Protein AF-A0A8K0M9J0-F1 (afdb_monomer_lite)

Secondary structure (DSSP, 8-state):
---------------HHHH-HHHHHHHHHHHHHHHHHHHH-HHHHHHHHHHHHHHHHHHHHHHHHHHHTT---HHHHHHHHHHHHHHHHHHHHTTT-HHHHTSTT-----HHHHHHHHHHHHHHHHHHHHIIIIIS--TTS-S--EEEETTEEEEHHHHHHHHHHHHHHHHHHHHHHHHHHHHHHHHHHHHHHHHHHHHHHH-TTGGGTS----TTGGGTTT--

Radius of gyration: 24.48 Å; chains: 1; bounding box: 90×38×58 Å

Sequence (224 aa):
MTTESEKRMCDIEANPDLYGIGIRIGIYCQWLATALANMHLPEEANAIQTTTLCFQTAIMGALILLSAQGALAQPEVLVVLTLAFGGFVAARFFEASPAVSDSAESPKTSAFGTWVMIQILGAVSVYGLWFWATGLGDAQSQHCSYVTLILTKVEIQKLRPFGIVVNTISCALLAVADSFLLYWVIKKLWHASAGNVLVALLDPQQRLRRGDLPLWRLWLDDYD

pLDDT: mean 73.59, std 15.46, range [37.75, 94.06]

Foldseek 3Di:
DDDPDDPPQPPDPFDCVQPNPVVVVVLVVLLVVLLCCLQPPQVCNQVSLVVLLVVLVVLLVVLVVCVVVVNGDLLSNVSNLVSSVSSLCSNPVSNPDVNQVPDPCSPPCDPVNVVSSLVSLLSSLVVLLCCLVPVPPPPVPDPHQWHDPPPDTDRVVVCSVVSNVVSVVSNVVSVVVVVVSVVVVVVVVVVVVVVVVVVCVVCVPVVVVDDDDDPVVVVVVVPD

Structure (mmCIF, N/CA/C/O backbone):
data_AF-A0A8K0M9J0-F1
#
_entry.id   AF-A0A8K0M9J0-F1
#
loop_
_atom_site.group_PDB
_atom_site.id
_atom_site.type_symbol
_atom_site.label_atom_id
_atom_site.label_alt_id
_atom_site.label_comp_id
_atom_site.label_asym_id
_atom_site.label_entity_id
_atom_site.label_seq_id
_atom_site.pdbx_PDB_ins_code
_atom_site.Cartn_x
_atom_site.Cartn_y
_atom_site.Cartn_z
_atom_site.occupancy
_atom_site.B_iso_or_equiv
_atom_site.auth_seq_id
_atom_site.auth_comp_id
_atom_site.auth_asym_id
_atom_site.auth_atom_id
_atom_site.pdbx_PDB_model_num
ATOM 1 N N . MET A 1 1 ? -45.386 10.849 28.191 1.00 44.81 1 MET A N 1
ATOM 2 C CA . MET A 1 1 ? -44.110 11.459 28.610 1.00 44.81 1 MET A CA 1
ATOM 3 C C . MET A 1 1 ? -43.277 10.363 29.253 1.00 44.81 1 MET A C 1
ATOM 5 O O . MET A 1 1 ? -43.364 10.176 30.452 1.00 44.81 1 MET A O 1
ATOM 9 N N . THR A 1 2 ? -42.562 9.583 28.442 1.00 37.75 2 THR A N 1
ATOM 10 C CA . THR A 1 2 ? -41.552 8.610 28.889 1.00 37.75 2 THR A CA 1
ATOM 11 C C . THR A 1 2 ? -40.578 8.389 27.735 1.00 37.75 2 THR A C 1
ATOM 13 O O . THR A 1 2 ? -40.869 7.667 26.787 1.00 37.75 2 THR A O 1
ATOM 16 N N . THR A 1 3 ? -39.464 9.114 27.848 1.00 38.94 3 THR A N 1
ATOM 17 C CA . THR A 1 3 ? -38.104 8.768 27.416 1.00 38.94 3 THR A CA 1
ATOM 18 C C . THR A 1 3 ? -37.864 8.486 25.932 1.00 38.94 3 THR A C 1
ATOM 20 O O . THR A 1 3 ? -37.812 7.337 25.498 1.00 38.94 3 THR A O 1
ATOM 23 N N . GLU A 1 4 ? -37.538 9.560 25.206 1.00 41.00 4 GLU A N 1
ATOM 24 C CA . GLU A 1 4 ? -36.462 9.573 24.207 1.00 41.00 4 GLU A CA 1
ATOM 25 C C . GLU A 1 4 ? -35.162 9.061 24.858 1.00 41.00 4 GLU A C 1
ATOM 27 O O . GLU A 1 4 ? -34.295 9.836 25.261 1.00 41.00 4 GLU A O 1
ATOM 32 N N . SER A 1 5 ? -35.041 7.747 25.063 1.00 41.81 5 SER A N 1
ATOM 33 C CA . SER A 1 5 ? -33.805 7.164 25.570 1.00 41.81 5 SER A CA 1
ATOM 34 C C . SER A 1 5 ? -32.740 7.289 24.484 1.00 41.81 5 SER A C 1
ATOM 36 O O . SER A 1 5 ? -32.708 6.502 23.541 1.00 41.81 5 SER A O 1
ATOM 38 N N . GLU A 1 6 ? -31.911 8.322 24.616 1.00 43.38 6 GLU A N 1
ATOM 39 C CA . GLU A 1 6 ? -30.501 8.317 24.241 1.00 43.38 6 GLU A CA 1
ATOM 40 C C . GLU A 1 6 ? -30.202 7.589 22.921 1.00 43.38 6 GLU A C 1
ATOM 42 O O . GLU A 1 6 ? -29.645 6.490 22.879 1.00 43.38 6 GLU A O 1
ATOM 47 N N . LYS A 1 7 ? -30.458 8.269 21.802 1.00 39.53 7 LYS A N 1
ATOM 48 C CA . LYS A 1 7 ? -29.619 8.075 20.620 1.00 39.53 7 LYS A CA 1
ATOM 49 C C . LYS A 1 7 ? -28.223 8.571 21.008 1.00 39.53 7 LYS A C 1
ATOM 51 O O . LYS A 1 7 ? -27.882 9.710 20.707 1.00 39.53 7 LYS A O 1
ATOM 56 N N . ARG A 1 8 ? -27.455 7.768 21.761 1.00 43.62 8 ARG A N 1
ATOM 57 C CA . ARG A 1 8 ? -26.060 8.071 22.095 1.00 43.62 8 ARG A CA 1
ATOM 58 C C . ARG A 1 8 ? -25.333 8.177 20.766 1.00 43.62 8 ARG A C 1
ATOM 60 O O . ARG A 1 8 ? -25.055 7.174 20.113 1.00 43.62 8 ARG A O 1
ATOM 67 N N . MET A 1 9 ? -25.133 9.411 20.314 1.00 46.12 9 MET A N 1
ATOM 68 C CA . MET A 1 9 ? -24.190 9.719 19.259 1.00 46.12 9 MET A CA 1
ATOM 69 C C . MET A 1 9 ? -22.856 9.211 19.770 1.00 46.12 9 MET A C 1
ATOM 71 O O . MET A 1 9 ? -22.284 9.764 20.702 1.00 46.12 9 MET A O 1
ATOM 75 N N . CYS A 1 10 ? -22.426 8.084 19.226 1.00 57.62 10 CYS A N 1
ATOM 76 C CA . CYS A 1 10 ? -21.088 7.607 19.459 1.00 57.62 10 CYS A CA 1
ATOM 77 C C . CYS A 1 10 ? -20.157 8.485 18.654 1.00 57.62 10 CYS A C 1
ATOM 79 O O . CYS A 1 10 ? -19.949 8.280 17.459 1.00 57.62 10 CYS A O 1
ATOM 81 N N . ASP A 1 11 ? -19.717 9.533 19.333 1.00 53.16 11 ASP A N 1
ATOM 82 C CA . ASP A 1 11 ? -18.694 10.437 18.867 1.00 53.16 11 ASP A CA 1
ATOM 83 C C . ASP A 1 11 ? -17.368 9.726 19.111 1.00 53.16 11 ASP A C 1
ATOM 85 O O . ASP A 1 11 ? -16.862 9.641 20.229 1.00 53.16 11 ASP A O 1
ATOM 89 N N . ILE A 1 12 ? -16.891 9.051 18.070 1.00 60.59 12 ILE A N 1
ATOM 90 C CA . ILE A 1 12 ? -15.542 8.506 18.065 1.00 60.59 12 ILE A CA 1
ATOM 91 C C . ILE A 1 12 ? -14.650 9.711 17.800 1.00 60.59 12 ILE A C 1
ATOM 93 O O . ILE A 1 12 ? -14.674 10.251 16.692 1.00 60.59 12 ILE A O 1
ATOM 97 N N . GLU A 1 13 ? -13.903 10.146 18.814 1.00 61.00 13 GLU A N 1
ATOM 98 C CA . GLU A 1 13 ? -12.862 11.160 18.659 1.00 61.00 13 GLU A CA 1
ATOM 99 C C . GLU A 1 13 ? -11.737 10.550 17.819 1.00 61.00 13 GLU A C 1
ATOM 101 O O . GLU A 1 13 ? -10.830 9.885 18.316 1.00 61.00 13 GLU A O 1
ATOM 106 N N . ALA A 1 14 ? -11.887 10.671 16.504 1.00 63.91 14 ALA A N 1
ATOM 107 C CA . ALA A 1 14 ? -10.918 10.189 15.546 1.00 63.91 14 ALA A CA 1
ATOM 108 C C . ALA A 1 14 ? -9.784 11.212 15.423 1.00 63.91 14 ALA A C 1
ATOM 110 O O . ALA A 1 14 ? -10.027 12.415 15.302 1.00 63.91 14 ALA A O 1
ATOM 111 N N . ASN A 1 15 ? -8.552 10.723 15.410 1.00 69.44 15 ASN A N 1
ATOM 112 C CA . ASN A 1 15 ? -7.358 11.461 15.077 1.00 69.44 15 ASN A CA 1
ATOM 113 C C . ASN A 1 15 ? -7.550 12.195 13.729 1.00 69.44 15 ASN A C 1
ATOM 115 O O . ASN A 1 15 ? -7.695 11.561 12.669 1.00 69.44 15 ASN A O 1
ATOM 119 N N . PRO A 1 16 ? -7.543 13.541 13.733 1.00 69.19 16 PRO A N 1
ATOM 120 C CA . PRO A 1 16 ? -7.733 14.330 12.522 1.00 69.19 16 PRO A CA 1
ATOM 121 C C . PRO A 1 16 ? -6.629 14.079 11.481 1.00 69.19 16 PRO A C 1
ATOM 123 O O . PRO A 1 16 ? -6.884 14.250 10.289 1.00 69.19 16 PRO A O 1
ATOM 126 N N . ASP A 1 17 ? -5.460 13.589 11.900 1.00 69.56 17 ASP A N 1
ATOM 127 C CA . ASP A 1 17 ? -4.309 13.296 11.040 1.00 69.56 17 ASP A CA 1
ATOM 128 C C . ASP A 1 17 ? -4.415 11.958 10.297 1.00 69.56 17 ASP A C 1
ATOM 130 O O . ASP A 1 17 ? -3.537 11.621 9.508 1.00 69.56 17 ASP A O 1
ATOM 134 N N . LEU A 1 18 ? -5.476 11.178 10.511 1.00 68.06 18 LEU A N 1
ATOM 135 C CA . LEU A 1 18 ? -5.748 9.959 9.734 1.00 68.06 18 LEU A CA 1
ATOM 136 C C . LEU A 1 18 ? -7.191 9.886 9.255 1.00 68.06 18 LEU A C 1
ATOM 138 O O . LEU A 1 18 ? -7.471 9.398 8.158 1.00 68.06 18 LEU A O 1
ATOM 142 N N . TYR A 1 19 ? -8.117 10.389 10.064 1.00 72.25 19 TYR A N 1
ATOM 143 C CA . TYR A 1 19 ? -9.538 10.378 9.755 1.00 72.25 19 TYR A CA 1
ATOM 144 C C . TYR A 1 19 ? -10.041 11.694 9.156 1.00 72.25 19 TYR A C 1
ATOM 146 O O . TYR A 1 19 ? -11.173 11.742 8.659 1.00 72.25 19 TYR A O 1
ATOM 154 N N . GLY A 1 20 ? -9.211 12.742 9.170 1.00 74.81 20 GLY A N 1
ATOM 155 C CA . GLY A 1 20 ? -9.557 14.075 8.698 1.00 74.81 20 GLY A CA 1
ATOM 156 C C . GLY A 1 20 ? -10.027 14.104 7.248 1.00 74.81 20 GLY A C 1
ATOM 157 O O . GLY A 1 20 ? -9.559 13.367 6.375 1.00 74.81 20 GLY A O 1
ATOM 158 N N . ILE A 1 21 ? -10.967 15.006 6.971 1.00 77.50 21 ILE A N 1
ATOM 159 C CA . ILE A 1 21 ? -11.565 15.147 5.640 1.00 77.50 21 ILE A CA 1
ATOM 160 C C . ILE A 1 21 ? -10.533 15.543 4.574 1.00 77.50 21 ILE A C 1
ATOM 162 O O . ILE A 1 21 ? -10.624 15.084 3.437 1.00 77.50 21 ILE A O 1
ATOM 166 N N . GLY A 1 22 ? -9.518 16.328 4.951 1.00 78.81 22 GLY A N 1
ATOM 167 C CA . GLY A 1 22 ? -8.453 16.769 4.048 1.00 78.81 22 GLY A CA 1
ATOM 168 C C . GLY A 1 22 ? -7.619 15.610 3.504 1.00 78.81 22 GLY A C 1
ATOM 169 O O . GLY A 1 22 ? -7.364 15.554 2.306 1.00 78.81 22 GLY A O 1
ATOM 170 N N . ILE A 1 23 ? -7.272 14.640 4.353 1.00 79.12 23 ILE A N 1
ATOM 171 C CA . ILE A 1 23 ? -6.479 13.465 3.959 1.00 79.12 23 ILE A CA 1
ATOM 172 C C . ILE A 1 23 ? -7.254 12.604 2.973 1.00 79.12 23 ILE A C 1
ATOM 174 O O . ILE A 1 23 ? -6.729 12.209 1.937 1.00 79.12 23 ILE A O 1
ATOM 178 N N . ARG A 1 24 ? -8.538 12.373 3.255 1.00 80.81 24 ARG A N 1
ATOM 179 C CA . ARG A 1 24 ? -9.430 11.647 2.349 1.00 80.81 24 ARG A CA 1
ATOM 180 C C . ARG A 1 24 ? -9.483 12.319 0.984 1.00 80.81 24 ARG A C 1
ATOM 182 O O . ARG A 1 24 ? -9.210 11.663 -0.013 1.00 80.81 24 ARG A O 1
ATOM 189 N N . ILE A 1 25 ? -9.804 13.616 0.947 1.00 84.12 25 ILE A N 1
ATOM 190 C CA . ILE A 1 25 ? -9.875 14.392 -0.298 1.00 84.12 25 ILE A CA 1
ATOM 191 C C . ILE A 1 25 ? -8.544 14.313 -1.049 1.00 84.12 25 ILE A C 1
ATOM 193 O O . ILE A 1 25 ? -8.551 14.006 -2.236 1.00 84.12 25 ILE A O 1
ATOM 197 N N . GLY A 1 26 ? -7.416 14.507 -0.359 1.00 82.94 26 GLY A N 1
ATOM 198 C CA . GLY A 1 26 ? -6.083 14.388 -0.948 1.00 82.94 26 GLY A CA 1
ATOM 199 C C . GLY A 1 26 ? -5.860 13.034 -1.621 1.00 82.94 26 GLY A C 1
ATOM 200 O O . GLY A 1 26 ? -5.384 12.981 -2.750 1.00 82.94 26 GLY A O 1
ATOM 201 N N . ILE A 1 27 ? -6.296 11.946 -0.987 1.00 81.56 27 ILE A N 1
ATOM 202 C CA . ILE A 1 27 ? -6.141 10.594 -1.531 1.00 81.56 27 ILE A CA 1
ATOM 203 C C . ILE A 1 27 ? -7.043 10.348 -2.739 1.00 81.56 27 ILE A C 1
ATOM 205 O O . ILE A 1 27 ? -6.581 9.797 -3.735 1.00 81.56 27 ILE A O 1
ATOM 209 N N . TYR A 1 28 ? -8.302 10.785 -2.708 1.00 84.75 28 TYR A N 1
ATOM 210 C CA . TYR A 1 28 ? -9.171 10.666 -3.885 1.00 84.75 28 TYR A CA 1
ATOM 211 C C . TYR A 1 28 ? -8.661 11.509 -5.054 1.00 84.75 28 TYR A C 1
ATOM 213 O O . TYR A 1 28 ? -8.697 11.050 -6.194 1.00 84.75 28 TYR A O 1
ATOM 221 N N . CYS A 1 29 ? -8.139 12.707 -4.780 1.00 86.56 29 CYS A N 1
ATOM 222 C CA . CYS A 1 29 ? -7.464 13.520 -5.786 1.00 86.56 29 CYS A CA 1
ATOM 223 C C . CYS A 1 29 ? -6.235 12.795 -6.347 1.00 86.56 29 CYS A C 1
ATOM 225 O O . CYS A 1 29 ? -6.048 12.798 -7.559 1.00 86.56 29 CYS A O 1
ATOM 227 N N . GLN A 1 30 ? -5.448 12.116 -5.505 1.00 86.44 30 GLN A N 1
ATOM 228 C CA . GLN A 1 30 ? -4.310 11.297 -5.936 1.00 86.44 30 GLN A CA 1
ATOM 229 C C . GLN A 1 30 ? -4.755 10.147 -6.855 1.00 86.44 30 GLN A C 1
ATOM 231 O O . GLN A 1 30 ? -4.135 9.903 -7.890 1.00 86.44 30 GLN A O 1
ATOM 236 N N . TRP A 1 31 ? -5.847 9.454 -6.515 1.00 85.56 31 TRP A N 1
ATOM 237 C CA . TRP A 1 31 ? -6.408 8.385 -7.348 1.00 85.56 31 TRP A CA 1
ATOM 238 C C . TRP A 1 31 ? -6.896 8.910 -8.692 1.00 85.56 31 TRP A C 1
ATOM 240 O O . TRP A 1 31 ? -6.612 8.308 -9.724 1.00 85.56 31 TRP A O 1
ATOM 250 N N . LEU A 1 32 ? -7.599 10.045 -8.681 1.00 86.06 32 LEU A N 1
ATOM 251 C CA . LEU A 1 32 ? -8.078 10.697 -9.892 1.00 86.06 32 LEU A CA 1
ATOM 252 C C . LEU A 1 32 ? -6.909 11.159 -10.768 1.00 86.06 32 LEU A C 1
ATOM 254 O O . LEU A 1 32 ? -6.920 10.903 -11.966 1.00 86.06 32 LEU A O 1
ATOM 258 N N . ALA A 1 33 ? -5.883 11.775 -10.178 1.00 85.81 33 ALA A N 1
ATOM 259 C CA . ALA A 1 33 ? -4.672 12.182 -10.885 1.00 85.81 33 ALA A CA 1
ATOM 260 C C . ALA A 1 33 ? -3.961 10.977 -11.516 1.00 85.81 33 ALA A C 1
ATOM 262 O O . ALA A 1 33 ? -3.580 11.033 -12.681 1.00 85.81 33 ALA A O 1
ATOM 263 N N . THR A 1 34 ? -3.857 9.865 -10.783 1.00 83.00 34 THR A N 1
ATOM 264 C CA . THR A 1 34 ? -3.259 8.618 -11.284 1.00 83.00 34 THR A CA 1
ATOM 265 C C . THR A 1 34 ? -4.063 8.034 -12.445 1.00 83.00 34 THR A C 1
ATOM 267 O O . THR A 1 34 ? -3.488 7.670 -13.467 1.00 83.00 34 THR A O 1
ATOM 270 N N . ALA A 1 35 ? -5.393 7.990 -12.330 1.00 82.44 35 ALA A N 1
ATOM 271 C CA . ALA A 1 35 ? -6.266 7.515 -13.400 1.00 82.44 35 ALA A CA 1
ATOM 272 C C . ALA A 1 35 ? -6.166 8.401 -14.652 1.00 82.44 35 ALA A C 1
ATOM 274 O O . ALA A 1 35 ? -6.012 7.893 -15.760 1.00 82.44 35 ALA A O 1
ATOM 275 N N . LEU A 1 36 ? -6.199 9.728 -14.482 1.00 83.75 36 LEU A N 1
ATOM 276 C CA . LEU A 1 36 ? -6.087 10.680 -15.586 1.00 83.75 36 LEU A CA 1
ATOM 277 C C . LE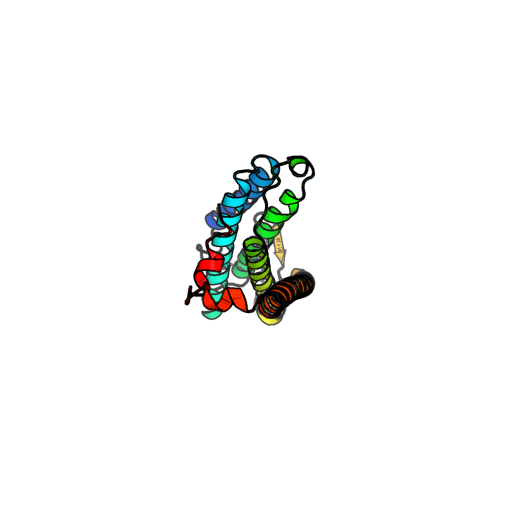U A 1 36 ? -4.728 10.592 -16.280 1.00 83.75 36 LEU A C 1
ATOM 279 O O . LEU A 1 36 ? -4.697 10.578 -17.509 1.00 83.75 36 LEU A O 1
ATOM 283 N N . ALA A 1 37 ? -3.637 10.484 -15.519 1.00 81.62 37 ALA A N 1
ATOM 284 C CA . ALA A 1 37 ? -2.291 10.340 -16.061 1.00 81.62 37 ALA A CA 1
ATOM 285 C C . ALA A 1 37 ? -2.133 9.036 -16.846 1.00 81.62 37 ALA A C 1
ATOM 287 O O . ALA A 1 37 ? -1.723 9.064 -18.001 1.00 81.62 37 ALA A O 1
ATOM 288 N N . ASN A 1 38 ? -2.569 7.911 -16.273 1.00 76.56 38 ASN A N 1
ATOM 289 C CA . ASN A 1 38 ? -2.539 6.617 -16.952 1.00 76.56 38 ASN A CA 1
ATOM 290 C C . ASN A 1 38 ? -3.402 6.585 -18.226 1.00 76.56 38 ASN A C 1
ATOM 292 O O . ASN A 1 38 ? -3.125 5.788 -19.111 1.00 76.56 38 ASN A O 1
ATOM 296 N N . MET A 1 39 ? -4.443 7.417 -18.332 1.00 78.19 39 MET A N 1
ATOM 297 C CA . MET A 1 39 ? -5.315 7.462 -19.513 1.00 78.19 39 MET A CA 1
ATOM 298 C C . MET A 1 39 ? -4.890 8.488 -20.573 1.00 78.19 39 MET A C 1
ATOM 300 O O . MET A 1 39 ? -5.147 8.257 -21.750 1.00 78.19 39 MET A O 1
ATOM 304 N N . HIS A 1 40 ? -4.305 9.624 -20.176 1.00 81.50 40 HIS A N 1
ATOM 305 C CA . HIS A 1 40 ? -4.101 10.777 -21.069 1.00 81.50 40 HIS A CA 1
ATOM 306 C C . HIS A 1 40 ? -2.661 11.314 -21.103 1.00 81.50 40 HIS A C 1
ATOM 308 O O . HIS A 1 40 ? -2.326 12.019 -22.049 1.00 81.50 40 HIS A O 1
ATOM 314 N N . LEU A 1 41 ? -1.819 11.024 -20.100 1.00 82.00 41 LEU A N 1
ATOM 315 C CA . LEU A 1 41 ? -0.446 11.544 -19.988 1.00 82.00 41 LEU A CA 1
ATOM 316 C C . LEU A 1 41 ? 0.549 10.422 -19.627 1.00 82.00 41 LEU A C 1
ATOM 318 O O . LEU A 1 41 ? 1.026 10.367 -18.490 1.00 82.00 41 LEU A O 1
ATOM 322 N N . PRO A 1 42 ? 0.886 9.522 -20.571 1.00 73.00 42 PRO A N 1
ATOM 323 C CA . PRO A 1 42 ? 1.783 8.393 -20.305 1.00 73.00 42 PRO A CA 1
ATOM 324 C C . PRO A 1 42 ? 3.195 8.825 -19.873 1.00 73.00 42 PRO A C 1
ATOM 326 O O . PRO A 1 42 ? 3.820 8.127 -19.077 1.00 73.00 42 PRO A O 1
ATOM 329 N N . GLU A 1 43 ? 3.669 9.989 -20.331 1.00 76.38 43 GLU A N 1
ATOM 330 C CA . GLU A 1 43 ? 4.970 10.563 -19.947 1.00 76.38 43 GLU A CA 1
ATOM 331 C C . GLU A 1 43 ? 5.033 10.912 -18.448 1.00 76.38 43 GLU A C 1
ATOM 333 O O . GLU A 1 43 ? 6.027 10.642 -17.776 1.00 76.38 43 GLU A O 1
ATOM 338 N N . GLU A 1 44 ? 3.933 11.429 -17.894 1.00 80.44 44 GLU A N 1
ATOM 339 C CA . GLU A 1 44 ? 3.828 11.843 -16.486 1.00 80.44 44 GLU A CA 1
ATOM 340 C C . GLU A 1 44 ? 3.355 10.708 -15.565 1.00 80.44 44 GLU A C 1
ATOM 342 O O . GLU A 1 44 ? 3.471 10.785 -14.337 1.00 80.44 44 GLU A O 1
ATOM 347 N N . ALA A 1 45 ? 2.830 9.623 -16.143 1.00 77.12 45 ALA A N 1
ATOM 348 C CA . ALA A 1 45 ? 2.279 8.496 -15.400 1.00 77.12 45 ALA A CA 1
ATOM 349 C C . ALA A 1 45 ? 3.303 7.887 -14.432 1.00 77.12 45 ALA A C 1
ATOM 351 O O . ALA A 1 45 ? 2.964 7.588 -13.288 1.00 77.12 45 ALA A O 1
ATOM 352 N N . ASN A 1 46 ? 4.570 7.762 -14.838 1.00 77.06 46 ASN A N 1
ATOM 353 C CA . ASN A 1 46 ? 5.618 7.200 -13.981 1.00 77.06 46 ASN A CA 1
ATOM 354 C C . ASN A 1 46 ? 5.915 8.089 -12.756 1.00 77.06 46 ASN A C 1
ATOM 356 O O . ASN A 1 46 ? 6.001 7.593 -11.627 1.00 77.06 46 ASN A O 1
ATOM 360 N N . ALA A 1 47 ? 6.007 9.407 -12.959 1.00 82.69 47 ALA A N 1
ATOM 361 C CA . ALA A 1 47 ? 6.233 10.363 -11.879 1.00 82.69 47 ALA A CA 1
ATOM 362 C C . ALA A 1 47 ? 5.067 10.349 -10.875 1.00 82.69 47 ALA A C 1
ATOM 364 O O . ALA A 1 47 ? 5.282 10.220 -9.667 1.00 82.69 47 ALA A O 1
ATOM 365 N N . ILE A 1 48 ? 3.828 10.370 -11.375 1.00 83.06 48 ILE A N 1
ATOM 366 C CA . ILE A 1 48 ? 2.611 10.340 -10.550 1.00 83.06 48 ILE A CA 1
ATOM 367 C C . ILE A 1 48 ? 2.472 9.013 -9.792 1.00 83.06 48 ILE A C 1
ATOM 369 O O . ILE A 1 48 ? 2.104 9.004 -8.610 1.00 83.06 48 ILE A O 1
ATOM 373 N N . GLN A 1 49 ? 2.809 7.887 -10.425 1.00 79.00 49 GLN A N 1
ATOM 374 C CA . GLN A 1 49 ? 2.855 6.586 -9.758 1.00 79.00 49 GLN A CA 1
ATOM 375 C C . GLN A 1 49 ? 3.897 6.578 -8.633 1.00 79.00 49 GLN A C 1
ATOM 377 O O . GLN A 1 49 ? 3.589 6.142 -7.525 1.00 79.00 49 GLN A O 1
ATOM 382 N N . THR A 1 50 ? 5.093 7.124 -8.866 1.00 82.25 50 THR A N 1
ATOM 383 C CA . THR A 1 50 ? 6.149 7.215 -7.844 1.00 82.25 50 THR A CA 1
ATOM 384 C C . THR A 1 50 ? 5.697 8.039 -6.638 1.00 82.25 50 THR A C 1
ATOM 386 O O . THR A 1 50 ? 5.821 7.582 -5.501 1.00 82.25 50 THR A O 1
ATOM 389 N N . THR A 1 51 ? 5.089 9.210 -6.857 1.00 86.38 51 THR A N 1
ATOM 390 C CA . THR A 1 51 ? 4.524 10.029 -5.770 1.00 86.38 51 THR A CA 1
ATOM 391 C C . THR A 1 51 ? 3.452 9.272 -4.988 1.00 86.38 51 THR A C 1
ATOM 393 O O . THR A 1 51 ? 3.439 9.310 -3.756 1.00 86.38 51 THR A O 1
ATOM 396 N N . THR A 1 52 ? 2.587 8.538 -5.689 1.00 83.44 52 THR A N 1
ATOM 397 C CA . THR A 1 52 ? 1.535 7.724 -5.067 1.00 83.44 52 THR A CA 1
ATOM 398 C C . THR A 1 52 ? 2.125 6.628 -4.179 1.00 83.44 52 THR A C 1
ATOM 400 O O . THR A 1 52 ? 1.658 6.441 -3.056 1.00 83.44 52 THR A O 1
ATOM 403 N N . LEU A 1 53 ? 3.198 5.963 -4.618 1.00 83.25 53 LEU A N 1
ATOM 404 C CA . LEU A 1 53 ? 3.891 4.952 -3.816 1.00 83.25 53 LEU A CA 1
ATOM 405 C C . LEU A 1 53 ? 4.585 5.532 -2.589 1.00 83.25 53 LEU A C 1
ATOM 407 O O . LEU A 1 53 ? 4.493 4.946 -1.508 1.00 83.25 53 LEU A O 1
ATOM 411 N N . CYS A 1 54 ? 5.261 6.675 -2.722 1.00 87.75 54 CYS A N 1
ATOM 412 C CA . CYS A 1 54 ? 5.872 7.357 -1.582 1.00 87.75 54 CYS A CA 1
ATOM 413 C C . CYS A 1 54 ? 4.815 7.694 -0.527 1.00 87.75 54 CYS A C 1
ATOM 415 O O . CYS A 1 54 ? 5.001 7.423 0.660 1.00 87.75 54 CYS A O 1
ATOM 417 N N . PHE A 1 55 ? 3.676 8.220 -0.973 1.00 86.44 55 PHE A N 1
ATOM 418 C CA . PHE A 1 55 ? 2.564 8.564 -0.103 1.00 86.44 55 PHE A CA 1
ATOM 419 C C . PHE A 1 55 ? 1.943 7.329 0.573 1.00 86.44 55 PHE A C 1
ATOM 421 O O . PHE A 1 55 ? 1.759 7.321 1.791 1.00 86.44 55 PHE A O 1
ATOM 428 N N . GLN A 1 56 ? 1.686 6.251 -0.177 1.00 85.19 56 GLN A N 1
ATOM 429 C CA . GLN A 1 56 ? 1.186 4.986 0.376 1.00 85.19 56 GLN A CA 1
ATOM 430 C C . GLN A 1 56 ? 2.157 4.379 1.396 1.00 85.19 56 GLN A C 1
ATOM 432 O O . GLN A 1 56 ? 1.726 3.902 2.443 1.00 85.19 56 GLN A O 1
ATOM 437 N N . THR A 1 57 ? 3.463 4.439 1.125 1.00 87.56 57 THR A N 1
ATOM 438 C CA . THR A 1 57 ? 4.502 3.952 2.044 1.00 87.56 57 THR A CA 1
ATOM 439 C C . THR A 1 57 ? 4.502 4.749 3.346 1.00 87.56 57 THR A C 1
ATOM 441 O O . THR A 1 57 ? 4.523 4.162 4.427 1.00 87.56 57 THR A O 1
ATOM 444 N N . ALA A 1 58 ? 4.434 6.081 3.256 1.00 89.56 58 ALA A N 1
ATOM 445 C CA . ALA A 1 58 ? 4.404 6.958 4.423 1.00 89.56 58 ALA A CA 1
ATOM 446 C C . ALA A 1 58 ? 3.168 6.701 5.295 1.00 89.56 58 ALA A C 1
ATOM 448 O O . ALA A 1 58 ? 3.292 6.527 6.508 1.00 89.56 58 ALA A O 1
ATOM 449 N N . ILE A 1 59 ? 1.988 6.602 4.676 1.00 86.94 59 ILE A N 1
ATOM 450 C CA . ILE A 1 59 ? 0.744 6.294 5.386 1.00 86.94 59 ILE A CA 1
ATOM 451 C C . ILE A 1 59 ? 0.791 4.912 6.033 1.00 86.94 59 ILE A C 1
ATOM 453 O O . ILE A 1 59 ? 0.363 4.762 7.174 1.00 86.94 59 ILE A O 1
ATOM 457 N N . MET A 1 60 ? 1.327 3.908 5.339 1.00 87.69 60 MET A N 1
ATOM 458 C CA . MET A 1 60 ? 1.457 2.567 5.898 1.00 87.69 60 MET A CA 1
ATOM 459 C C . MET A 1 60 ? 2.394 2.554 7.113 1.00 87.69 60 MET A C 1
ATOM 461 O O . MET A 1 60 ? 2.081 1.943 8.134 1.00 87.69 60 MET A O 1
ATOM 465 N N . GLY A 1 61 ? 3.517 3.272 7.036 1.00 89.88 61 GLY A N 1
ATOM 466 C CA . GLY A 1 61 ? 4.434 3.442 8.163 1.00 89.88 61 GLY A CA 1
ATOM 467 C C . GLY A 1 61 ? 3.770 4.128 9.359 1.00 89.88 61 GLY A C 1
ATOM 468 O O . GLY A 1 61 ? 3.872 3.633 10.482 1.00 89.88 61 GLY A O 1
ATOM 469 N N . ALA A 1 62 ? 3.035 5.218 9.117 1.00 89.50 62 ALA A N 1
ATOM 470 C CA . ALA A 1 62 ? 2.274 5.916 10.152 1.00 89.50 62 ALA A CA 1
ATOM 471 C C . ALA A 1 62 ? 1.212 5.008 10.787 1.00 89.50 62 ALA A C 1
ATOM 473 O O . ALA A 1 62 ? 1.100 4.955 12.011 1.00 89.50 62 ALA A O 1
ATOM 474 N N . LEU A 1 63 ? 0.486 4.240 9.968 1.00 88.81 63 LEU A N 1
ATOM 475 C CA . LEU A 1 63 ? -0.519 3.289 10.427 1.00 88.81 63 LEU A CA 1
ATOM 476 C C . LEU A 1 63 ? 0.092 2.246 11.361 1.00 88.81 63 LEU A C 1
ATOM 478 O O . LEU A 1 63 ? -0.419 2.045 12.459 1.00 88.81 63 LEU A O 1
ATOM 482 N N . ILE A 1 64 ? 1.193 1.606 10.960 1.00 90.06 64 ILE A N 1
ATOM 483 C CA . ILE A 1 64 ? 1.881 0.596 11.776 1.00 90.06 64 ILE A CA 1
ATOM 484 C C . ILE A 1 64 ? 2.364 1.207 13.097 1.00 90.06 64 ILE A C 1
ATOM 486 O O . ILE A 1 64 ? 2.129 0.627 14.158 1.00 90.06 64 ILE A O 1
ATOM 490 N N . LEU A 1 65 ? 2.996 2.383 13.048 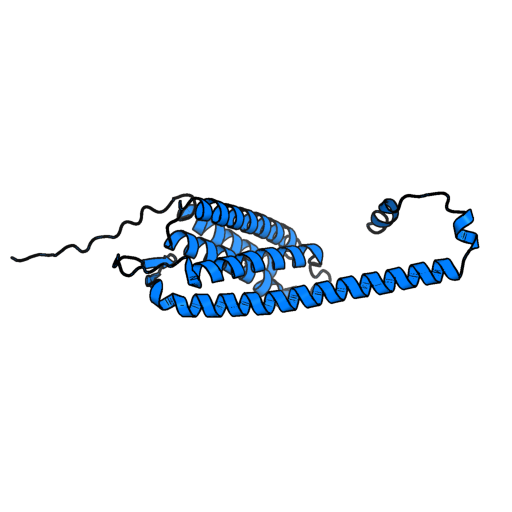1.00 91.38 65 LEU A N 1
ATOM 491 C CA . LEU A 1 65 ? 3.534 3.055 14.230 1.00 91.38 65 LEU A CA 1
ATOM 492 C C . LEU A 1 65 ? 2.431 3.418 15.233 1.00 91.38 65 LEU A C 1
ATOM 494 O O . LEU A 1 65 ? 2.530 3.077 16.410 1.00 91.38 65 LEU A O 1
ATOM 498 N N . LEU A 1 66 ? 1.367 4.073 14.767 1.00 88.25 66 LEU A N 1
ATOM 499 C CA . LEU A 1 66 ? 0.255 4.498 15.618 1.00 88.25 66 LEU A CA 1
ATOM 500 C C . LEU A 1 66 ? -0.562 3.299 16.126 1.00 88.25 66 LEU A C 1
ATOM 502 O O . LEU A 1 66 ? -1.028 3.310 17.266 1.00 88.25 66 LEU A O 1
ATOM 506 N N . SER A 1 67 ? -0.664 2.225 15.332 1.00 87.19 67 SER A N 1
ATOM 507 C CA . SER A 1 67 ? -1.257 0.954 15.778 1.00 87.19 67 SER A CA 1
ATOM 508 C C . SER A 1 67 ? -0.465 0.333 16.921 1.00 87.19 67 SER A C 1
ATOM 510 O O . SER A 1 67 ? -1.052 -0.107 17.904 1.00 87.19 67 SER A O 1
ATOM 512 N N . ALA A 1 68 ? 0.867 0.314 16.814 1.00 87.81 68 ALA A N 1
ATOM 513 C CA . ALA A 1 68 ? 1.742 -0.227 17.851 1.00 87.81 68 ALA A CA 1
ATOM 514 C C . ALA A 1 68 ? 1.674 0.582 19.158 1.00 87.81 68 ALA A C 1
ATOM 516 O O . ALA A 1 68 ? 1.881 0.030 20.236 1.00 87.81 68 ALA A O 1
ATOM 517 N N . GLN A 1 69 ? 1.348 1.874 19.071 1.00 87.88 69 GLN A N 1
ATOM 518 C CA . GLN A 1 69 ? 1.131 2.752 20.224 1.00 87.88 69 GLN A CA 1
ATOM 519 C C . GLN A 1 69 ? -0.276 2.623 20.832 1.00 87.88 69 GLN A C 1
ATOM 521 O O . GLN A 1 69 ? -0.541 3.221 21.871 1.00 87.88 69 GLN A O 1
ATOM 526 N N . GLY A 1 70 ? -1.188 1.875 20.198 1.00 81.38 70 GLY A N 1
ATOM 527 C CA . GLY A 1 70 ? -2.591 1.799 20.617 1.00 81.38 70 GLY A CA 1
ATOM 528 C C . GLY A 1 70 ? -3.343 3.127 20.469 1.00 81.38 70 GLY A C 1
ATOM 529 O O . GLY A 1 70 ? -4.377 3.314 21.102 1.00 81.38 70 GLY A O 1
ATOM 530 N N . ALA A 1 71 ? -2.825 4.047 19.650 1.00 79.81 71 ALA A N 1
ATOM 531 C CA . ALA A 1 71 ? -3.340 5.405 19.481 1.00 79.81 71 ALA A CA 1
ATOM 532 C C . ALA A 1 71 ? -4.381 5.524 18.352 1.00 79.81 71 ALA A C 1
ATOM 534 O O . ALA A 1 71 ? -4.708 6.635 17.944 1.00 79.81 71 ALA A O 1
ATOM 535 N N . LEU A 1 72 ? -4.862 4.393 17.820 1.00 78.81 72 LEU A N 1
ATOM 536 C CA . LEU A 1 72 ? -5.804 4.350 16.703 1.00 78.81 72 LEU A CA 1
ATOM 537 C C . LEU A 1 72 ? -7.134 3.732 17.094 1.00 78.81 72 LEU A C 1
ATOM 539 O O . LEU A 1 72 ? -7.193 2.634 17.653 1.00 78.81 72 LEU A O 1
ATOM 543 N N . ALA A 1 73 ? -8.207 4.393 16.681 1.00 77.75 73 ALA A N 1
ATOM 544 C CA . ALA A 1 73 ? -9.533 3.814 16.668 1.00 77.75 73 ALA A CA 1
ATOM 545 C C . ALA A 1 73 ? -9.717 2.918 15.429 1.00 77.75 73 ALA A C 1
ATOM 547 O O . ALA A 1 73 ? -9.199 3.170 14.337 1.00 77.75 73 ALA A O 1
ATOM 548 N N . GLN A 1 74 ? -10.517 1.861 15.571 1.00 77.50 74 GLN A N 1
ATOM 549 C CA . GLN A 1 74 ? -10.762 0.877 14.509 1.00 77.50 74 GLN A CA 1
ATOM 55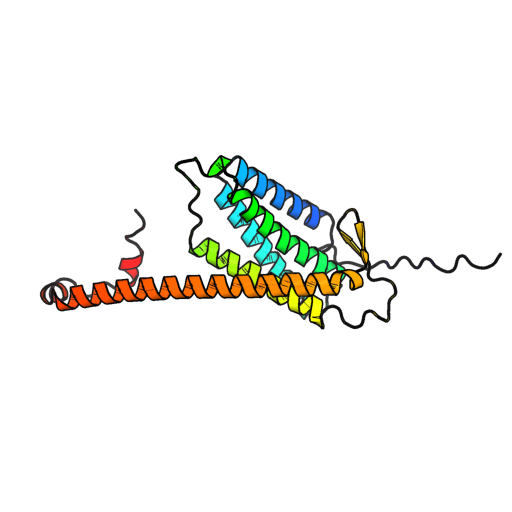0 C C . GLN A 1 74 ? -11.279 1.494 13.189 1.00 77.50 74 GLN A C 1
ATOM 552 O O . GLN A 1 74 ? -10.854 1.043 12.121 1.00 77.50 74 GLN A O 1
ATOM 557 N N . PRO A 1 75 ? -12.157 2.523 13.199 1.00 74.38 75 PRO A N 1
ATOM 558 C CA . PRO A 1 75 ? -12.597 3.182 11.970 1.00 74.38 75 PRO A CA 1
ATOM 559 C C . PRO A 1 75 ? -11.474 3.854 11.181 1.00 74.38 75 PRO A C 1
ATOM 561 O O . PRO A 1 75 ? -11.552 3.943 9.957 1.00 74.38 75 PRO A O 1
ATOM 564 N N . GLU A 1 76 ? -10.437 4.326 11.866 1.00 77.75 76 GLU A N 1
ATOM 565 C CA . GLU A 1 76 ? -9.309 5.026 11.251 1.00 77.75 76 GLU A CA 1
ATOM 566 C C . GLU A 1 76 ? -8.455 4.057 10.464 1.00 77.75 76 GLU A C 1
ATOM 568 O O . GLU A 1 76 ? -8.171 4.288 9.291 1.00 77.75 76 GLU A O 1
ATOM 573 N N . VAL A 1 77 ? -8.157 2.917 11.084 1.00 84.00 77 VAL A N 1
ATOM 574 C CA . VAL A 1 77 ? -7.432 1.826 10.443 1.00 84.00 77 VAL A CA 1
ATOM 575 C C . VAL A 1 77 ? -8.158 1.370 9.181 1.00 84.00 77 VAL A C 1
ATOM 577 O O . VAL A 1 77 ? -7.532 1.192 8.141 1.00 84.00 77 VAL A O 1
ATOM 580 N N . LEU A 1 78 ? -9.487 1.248 9.227 1.00 80.06 78 LEU A N 1
ATOM 581 C CA . LEU A 1 78 ? -10.288 0.844 8.070 1.00 80.06 78 LEU A CA 1
ATOM 582 C C . LEU A 1 78 ? -10.252 1.843 6.923 1.00 80.06 78 LEU A C 1
ATOM 584 O O . LEU A 1 78 ? -10.123 1.441 5.764 1.00 80.06 78 LEU A O 1
ATOM 588 N N . VAL A 1 79 ? -10.380 3.133 7.228 1.00 79.19 79 VAL A N 1
ATOM 589 C CA . VAL A 1 79 ? -10.303 4.183 6.212 1.00 79.19 79 VAL A CA 1
ATOM 590 C C . VAL A 1 79 ? -8.921 4.173 5.579 1.00 79.19 79 VAL A C 1
ATOM 592 O O . VAL A 1 79 ? -8.822 4.082 4.360 1.00 79.19 79 VAL A O 1
ATOM 595 N N . VAL A 1 80 ? -7.865 4.169 6.389 1.00 83.00 80 VAL A N 1
ATOM 596 C CA . VAL A 1 80 ? -6.485 4.158 5.901 1.00 83.00 80 VAL A CA 1
ATOM 597 C C . VAL A 1 80 ? -6.194 2.909 5.065 1.00 83.00 80 VAL A C 1
ATOM 599 O O . VAL A 1 80 ? -5.640 3.024 3.975 1.00 83.00 80 VAL A O 1
ATOM 602 N N . LEU A 1 81 ? -6.629 1.728 5.510 1.00 83.69 81 LEU A N 1
ATOM 603 C CA . LEU A 1 81 ? -6.442 0.469 4.786 1.00 83.69 81 LEU A CA 1
ATOM 604 C C . LEU A 1 81 ? -7.168 0.471 3.431 1.00 83.69 81 LEU A C 1
ATOM 606 O O . LEU A 1 81 ? -6.603 0.066 2.416 1.00 83.69 81 LEU A O 1
ATOM 610 N N . THR A 1 82 ? -8.405 0.972 3.400 1.00 79.19 82 THR A N 1
ATOM 611 C CA . THR A 1 82 ? -9.193 1.101 2.162 1.00 79.19 82 THR A CA 1
ATOM 612 C C . THR A 1 82 ? -8.539 2.093 1.201 1.00 79.19 82 THR A C 1
ATOM 614 O O . THR A 1 82 ? -8.474 1.854 -0.006 1.00 79.19 82 THR A O 1
ATOM 617 N N . LEU A 1 83 ? -8.016 3.194 1.741 1.00 77.38 83 LEU A N 1
ATOM 618 C CA . LEU A 1 83 ? -7.338 4.230 0.977 1.00 77.38 83 LEU A CA 1
ATOM 619 C C . LEU A 1 83 ? -5.977 3.759 0.426 1.00 77.38 83 LEU A C 1
ATOM 621 O O . LEU A 1 83 ? -5.602 4.089 -0.701 1.00 77.38 83 LEU A O 1
ATOM 625 N N . ALA A 1 84 ? -5.257 2.925 1.175 1.00 79.62 84 ALA A N 1
ATOM 626 C CA . ALA A 1 84 ? -4.041 2.281 0.695 1.00 79.62 84 ALA A CA 1
ATOM 627 C C . ALA A 1 84 ? -4.347 1.308 -0.456 1.00 79.62 84 ALA A C 1
ATOM 629 O O . ALA A 1 84 ? -3.676 1.350 -1.488 1.00 79.62 84 ALA A O 1
ATOM 630 N N . PHE A 1 85 ? -5.402 0.495 -0.326 1.00 78.25 85 PHE A N 1
ATOM 631 C CA . PHE A 1 85 ? -5.801 -0.474 -1.350 1.00 78.25 85 PHE A CA 1
ATOM 632 C C . PHE A 1 85 ? -6.292 0.188 -2.649 1.00 78.25 85 PHE A C 1
ATOM 634 O O . PHE A 1 85 ? -5.874 -0.199 -3.740 1.00 78.25 85 PHE A O 1
ATOM 641 N N . GLY A 1 86 ? -7.136 1.221 -2.561 1.00 73.69 86 GLY A N 1
ATOM 642 C CA . GLY A 1 86 ? -7.680 1.881 -3.754 1.00 73.69 86 GLY A CA 1
ATOM 643 C C . GLY A 1 86 ? -6.624 2.593 -4.609 1.00 73.69 86 GLY A C 1
ATOM 644 O O . GLY A 1 86 ? -6.757 2.617 -5.831 1.00 73.69 86 GLY A O 1
ATOM 645 N N . GLY A 1 87 ? -5.526 3.072 -4.009 1.00 70.94 87 GLY A N 1
ATOM 646 C CA . GLY A 1 87 ? -4.418 3.665 -4.770 1.00 70.94 87 GLY A CA 1
ATOM 647 C C . GLY A 1 87 ? -3.716 2.656 -5.678 1.00 70.94 87 GLY A C 1
ATOM 648 O O . GLY A 1 87 ? -3.324 2.995 -6.791 1.00 70.94 87 GLY A O 1
ATOM 649 N N . PHE A 1 88 ? -3.641 1.391 -5.256 1.00 73.56 88 PHE A N 1
ATOM 650 C CA . PHE A 1 88 ? -3.098 0.319 -6.089 1.00 73.56 88 PHE A CA 1
ATOM 651 C C . PHE A 1 88 ? -4.019 -0.007 -7.272 1.00 73.56 88 PHE A C 1
ATOM 653 O O . PHE A 1 88 ? -3.556 -0.151 -8.404 1.00 73.56 88 PHE A O 1
ATOM 660 N N . VAL A 1 89 ? -5.331 -0.077 -7.023 1.00 72.38 89 VAL A N 1
ATOM 661 C CA . VAL A 1 89 ? -6.327 -0.296 -8.082 1.00 72.38 89 VAL A CA 1
ATOM 662 C C . VAL A 1 89 ? -6.258 0.832 -9.112 1.00 72.38 89 VAL A C 1
ATOM 664 O O . VAL A 1 89 ? -6.200 0.552 -10.305 1.00 72.38 89 VAL A O 1
ATOM 667 N N . ALA A 1 90 ? -6.181 2.092 -8.675 1.00 70.81 90 ALA A N 1
ATOM 668 C CA . ALA A 1 90 ? -6.044 3.2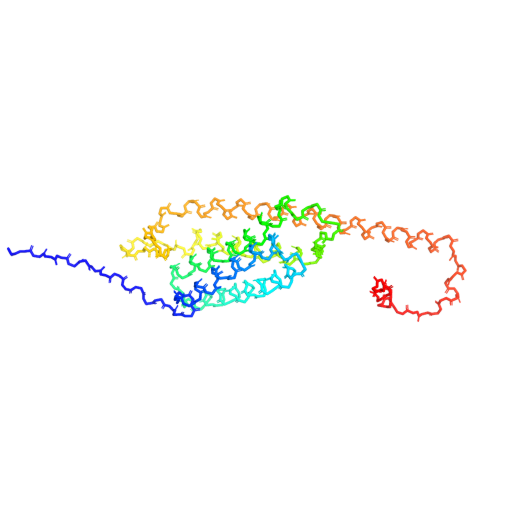34 -9.577 1.00 70.81 90 ALA A CA 1
ATOM 669 C C . ALA A 1 90 ? -4.736 3.192 -10.392 1.00 70.81 90 ALA A C 1
ATOM 671 O O . ALA A 1 90 ? -4.740 3.481 -11.588 1.00 70.81 90 ALA A O 1
ATOM 672 N N . ALA A 1 91 ? -3.621 2.782 -9.783 1.00 69.75 91 ALA A N 1
ATOM 673 C CA . ALA A 1 91 ? -2.346 2.686 -10.487 1.00 69.75 91 ALA A CA 1
ATOM 674 C C . ALA A 1 91 ? -2.349 1.613 -11.589 1.00 69.75 91 ALA A C 1
ATOM 676 O O . ALA A 1 91 ? -1.809 1.860 -12.660 1.00 69.75 91 ALA A O 1
ATOM 677 N N . ARG A 1 92 ? -2.968 0.446 -11.355 1.00 72.69 92 ARG A N 1
ATOM 678 C CA . ARG A 1 92 ? -2.847 -0.724 -12.249 1.00 72.69 92 ARG A CA 1
ATOM 679 C C . ARG A 1 92 ? -4.035 -0.970 -13.166 1.00 72.69 92 ARG A C 1
ATOM 681 O O . ARG A 1 92 ? -3.853 -1.428 -14.289 1.00 72.69 92 ARG A O 1
ATOM 688 N N . PHE A 1 93 ? -5.251 -0.674 -12.715 1.00 67.88 93 PHE A N 1
ATOM 689 C CA . PHE A 1 93 ? -6.450 -0.905 -13.523 1.00 67.88 93 PHE A CA 1
ATOM 690 C C . PHE A 1 93 ? -6.486 0.018 -14.747 1.00 67.88 93 PHE A C 1
ATOM 692 O O . PHE A 1 93 ? -6.894 -0.404 -15.825 1.00 67.88 93 PHE A O 1
ATOM 699 N N . PHE A 1 94 ? -6.008 1.259 -14.599 1.00 63.31 94 PHE A N 1
ATOM 700 C CA . PHE A 1 94 ? -5.967 2.233 -15.692 1.00 63.31 94 PHE A CA 1
ATOM 701 C C . PHE A 1 94 ? -4.719 2.110 -16.583 1.00 63.31 94 PHE A C 1
ATOM 703 O O . PHE A 1 94 ? -4.792 2.492 -17.746 1.00 63.31 94 PHE A O 1
ATOM 710 N N . GLU A 1 95 ? -3.621 1.520 -16.089 1.00 62.47 95 GLU A N 1
ATOM 711 C CA . GLU A 1 95 ? -2.432 1.170 -16.896 1.00 62.47 95 GLU A CA 1
ATOM 712 C C . GLU A 1 95 ? -2.773 0.123 -17.979 1.00 62.47 95 GLU A C 1
ATOM 714 O O . GLU A 1 95 ? -2.218 0.149 -19.072 1.00 62.47 95 GLU A O 1
ATOM 719 N N . ALA A 1 96 ? -3.744 -0.761 -17.717 1.00 52.72 96 ALA A N 1
ATOM 720 C CA . ALA A 1 96 ? -4.200 -1.798 -18.649 1.00 52.72 96 ALA A CA 1
ATOM 721 C C . ALA A 1 96 ? -5.190 -1.304 -19.729 1.00 52.72 96 ALA A C 1
ATOM 723 O O . ALA A 1 96 ? -5.746 -2.120 -20.469 1.00 52.72 96 ALA A O 1
ATOM 724 N N . SER A 1 97 ? -5.462 0.005 -19.816 1.00 55.31 97 SER A N 1
ATOM 725 C CA . SER A 1 97 ? -6.407 0.536 -20.801 1.00 55.31 97 SER A CA 1
ATOM 726 C C . SER A 1 97 ? -5.828 0.448 -22.226 1.00 55.31 97 SER A C 1
ATOM 728 O O . SER A 1 97 ? -4.738 0.973 -22.473 1.00 55.31 97 SER A O 1
ATOM 730 N N . PRO A 1 98 ? -6.552 -0.149 -23.197 1.00 51.97 98 PRO A N 1
ATOM 731 C CA . PRO A 1 98 ? -6.066 -0.325 -24.568 1.00 51.97 98 PRO A CA 1
ATOM 732 C C . PRO A 1 98 ? -5.688 0.988 -25.268 1.00 51.97 98 PRO A C 1
ATOM 734 O O . PRO A 1 98 ? -4.885 0.970 -26.192 1.00 51.97 98 PRO A O 1
ATOM 737 N N . ALA A 1 99 ? -6.211 2.127 -24.799 1.00 53.19 99 ALA A N 1
ATOM 738 C CA . ALA A 1 99 ? -5.911 3.452 -25.339 1.00 53.19 99 ALA A CA 1
ATOM 739 C C . ALA A 1 99 ? -4.418 3.841 -25.269 1.00 53.19 99 ALA A C 1
ATOM 741 O O . ALA A 1 99 ? -3.978 4.657 -26.072 1.00 53.19 99 ALA A O 1
ATOM 742 N N . VAL A 1 100 ? -3.640 3.263 -24.342 1.00 52.84 100 VAL A N 1
ATOM 743 C CA . VAL A 1 100 ? -2.194 3.537 -24.191 1.00 52.84 100 VAL A CA 1
ATOM 744 C C . VAL A 1 100 ? -1.324 2.411 -24.765 1.00 52.84 100 VAL A C 1
ATOM 746 O O . VAL A 1 100 ? -0.190 2.655 -25.177 1.00 52.84 100 VAL A O 1
ATOM 749 N N . SER A 1 101 ? -1.868 1.196 -24.879 1.00 49.12 101 SER A N 1
ATOM 750 C CA . SER A 1 101 ? -1.175 0.008 -25.402 1.00 49.12 101 SER A CA 1
ATOM 751 C C . SER A 1 101 ? -0.707 0.130 -26.860 1.00 49.12 101 SER A C 1
ATOM 753 O O . SER A 1 101 ? 0.207 -0.594 -27.247 1.00 49.12 101 SER A O 1
ATOM 755 N N . ASP A 1 102 ? -1.319 1.005 -27.662 1.00 49.78 102 ASP A N 1
ATOM 756 C CA . ASP A 1 102 ? -0.963 1.210 -29.076 1.00 49.78 102 ASP A CA 1
ATOM 757 C C . ASP A 1 102 ? 0.130 2.276 -29.279 1.00 49.78 102 ASP A C 1
ATOM 759 O O . ASP A 1 102 ? 0.600 2.490 -30.399 1.00 49.78 102 ASP A O 1
ATOM 763 N N . SER A 1 103 ? 0.572 2.945 -28.208 1.00 51.47 103 SER A N 1
ATOM 764 C CA . SER A 1 103 ? 1.687 3.889 -28.286 1.00 51.47 103 SER A CA 1
ATOM 765 C C . SER A 1 103 ? 3.024 3.139 -28.216 1.00 51.47 103 SER A C 1
ATOM 767 O O . SER A 1 103 ? 3.282 2.366 -27.295 1.00 51.47 103 SER A O 1
ATOM 769 N N . ALA A 1 104 ? 3.903 3.368 -29.200 1.00 46.72 104 ALA A N 1
ATOM 770 C CA . ALA A 1 104 ? 5.242 2.763 -29.280 1.00 46.72 104 ALA A CA 1
ATOM 771 C C . ALA A 1 104 ? 6.164 3.126 -28.089 1.00 46.72 104 ALA A C 1
ATOM 773 O O . ALA A 1 104 ? 7.250 2.565 -27.948 1.00 46.72 104 ALA A O 1
ATOM 774 N N . GLU A 1 105 ? 5.707 4.028 -27.219 1.00 48.72 105 GLU A N 1
ATOM 775 C CA . GLU A 1 105 ? 6.346 4.489 -25.987 1.00 48.72 105 GLU A CA 1
ATOM 776 C C . GLU A 1 105 ? 5.554 4.053 -24.747 1.00 48.72 105 GLU A C 1
ATOM 778 O O . GLU A 1 105 ? 5.367 4.827 -23.810 1.00 48.72 105 GLU A O 1
ATOM 783 N N . SER A 1 106 ? 5.076 2.803 -24.713 1.00 49.94 106 SER A N 1
ATOM 784 C CA . SER A 1 106 ? 4.492 2.237 -23.492 1.00 49.94 106 SER A CA 1
ATOM 785 C C . SER A 1 106 ? 5.441 2.513 -22.311 1.00 49.94 106 SER A C 1
ATOM 787 O O . SER A 1 106 ? 6.607 2.088 -22.389 1.00 49.94 106 SER A O 1
ATOM 789 N N . PRO A 1 107 ? 5.006 3.214 -21.246 1.00 52.25 107 PRO A N 1
ATOM 790 C CA . PRO A 1 107 ? 5.880 3.557 -20.136 1.00 52.25 107 PRO A CA 1
ATOM 791 C C . PRO A 1 107 ? 6.406 2.259 -19.531 1.00 52.25 107 PRO A C 1
ATOM 793 O O . PRO A 1 107 ? 5.667 1.483 -18.928 1.00 52.25 107 PRO A O 1
ATOM 796 N N . LYS A 1 108 ? 7.696 1.980 -19.742 1.00 55.38 108 LYS A N 1
ATOM 797 C CA . LYS A 1 108 ? 8.341 0.785 -19.200 1.00 55.38 108 LYS A CA 1
ATOM 798 C C . LYS A 1 108 ? 8.439 0.967 -17.693 1.00 55.38 108 LYS A C 1
ATOM 800 O O . LYS A 1 108 ? 9.390 1.564 -17.190 1.00 55.38 108 LYS A O 1
ATOM 805 N N . THR A 1 109 ? 7.446 0.477 -16.960 1.00 62.28 109 THR A N 1
ATOM 806 C CA . THR A 1 109 ? 7.522 0.395 -15.507 1.00 62.28 109 THR A CA 1
ATOM 807 C C . THR A 1 109 ? 8.731 -0.461 -15.142 1.00 62.28 109 THR A C 1
ATOM 809 O O . THR A 1 109 ? 8.845 -1.629 -15.519 1.00 62.28 109 THR A O 1
ATOM 812 N N . SER A 1 110 ? 9.697 0.150 -14.451 1.00 70.19 110 SER A N 1
ATOM 813 C CA . SER A 1 110 ? 10.921 -0.537 -14.044 1.00 70.19 110 SER A CA 1
ATOM 814 C C . SER A 1 110 ? 10.570 -1.784 -13.229 1.00 70.19 110 SER A C 1
ATOM 816 O O . SER A 1 110 ? 9.711 -1.732 -12.342 1.00 70.19 110 SER A O 1
ATOM 818 N N . ALA A 1 111 ? 11.252 -2.903 -13.494 1.00 73.12 111 ALA A N 1
ATOM 819 C CA . ALA A 1 111 ? 11.061 -4.146 -12.744 1.00 73.12 111 ALA A CA 1
ATOM 820 C C . ALA A 1 111 ? 11.252 -3.931 -11.232 1.00 73.12 111 ALA A C 1
ATOM 822 O O . ALA A 1 111 ? 10.528 -4.512 -10.425 1.00 73.12 111 ALA A O 1
ATOM 823 N N . PHE A 1 112 ? 12.174 -3.037 -10.857 1.00 77.12 112 PHE A N 1
ATOM 824 C CA . PHE A 1 112 ? 12.382 -2.629 -9.471 1.00 77.12 112 PHE A CA 1
ATOM 825 C C . PHE A 1 112 ? 11.169 -1.883 -8.901 1.00 77.12 112 PHE A C 1
ATOM 827 O O . PHE A 1 112 ? 10.704 -2.214 -7.814 1.00 77.12 112 PHE A O 1
ATOM 834 N N . GLY A 1 113 ? 10.607 -0.933 -9.655 1.00 76.38 113 GLY A N 1
ATOM 835 C CA . GLY A 1 113 ? 9.401 -0.203 -9.252 1.00 76.38 113 GLY A CA 1
ATOM 836 C C . GLY A 1 113 ? 8.204 -1.134 -9.049 1.00 76.38 113 GLY A C 1
ATOM 837 O O . GLY A 1 113 ? 7.526 -1.057 -8.028 1.00 76.38 113 GLY A O 1
ATOM 838 N N . THR A 1 114 ? 7.999 -2.087 -9.964 1.00 78.38 114 THR A N 1
ATOM 839 C CA . THR A 1 114 ? 6.953 -3.114 -9.822 1.00 78.38 114 THR A CA 1
ATOM 840 C C . THR A 1 114 ? 7.168 -3.987 -8.588 1.00 78.38 114 THR A C 1
ATOM 842 O O . THR A 1 114 ? 6.206 -4.264 -7.874 1.00 78.38 114 THR A O 1
ATOM 845 N N . TRP A 1 115 ? 8.407 -4.383 -8.291 1.00 83.38 115 TRP A N 1
ATOM 846 C CA . TRP A 1 115 ? 8.703 -5.164 -7.091 1.00 83.38 115 TRP A CA 1
ATOM 847 C C . TRP A 1 115 ? 8.419 -4.379 -5.802 1.00 83.38 115 TRP A C 1
ATOM 849 O O . TRP A 1 115 ? 7.733 -4.886 -4.918 1.00 83.38 115 TRP A O 1
ATOM 859 N N . VAL A 1 116 ? 8.844 -3.113 -5.720 1.00 84.56 116 VAL A N 1
ATOM 860 C CA . VAL A 1 116 ? 8.539 -2.233 -4.576 1.00 84.56 116 VAL A CA 1
ATOM 861 C C 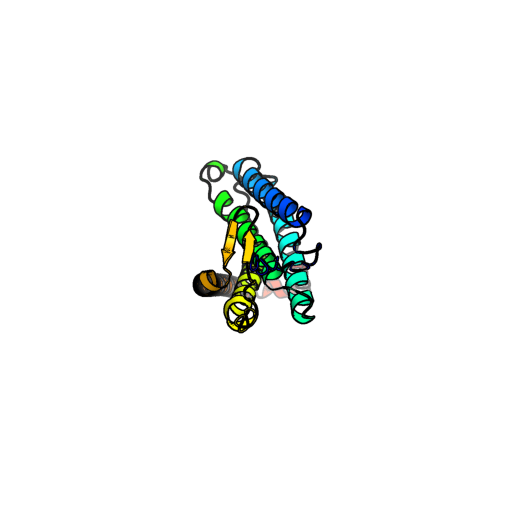. VAL A 1 116 ? 7.026 -2.077 -4.384 1.00 84.56 116 VAL A C 1
ATOM 863 O O . VAL A 1 116 ? 6.541 -2.174 -3.257 1.00 84.56 116 VAL A O 1
ATOM 866 N N . MET A 1 117 ? 6.260 -1.909 -5.468 1.00 82.62 117 MET A N 1
ATOM 867 C CA . MET A 1 117 ? 4.794 -1.870 -5.393 1.00 82.62 117 MET A CA 1
ATOM 868 C C . MET A 1 117 ? 4.204 -3.151 -4.794 1.00 82.62 117 MET A C 1
ATOM 870 O O . MET A 1 117 ? 3.324 -3.075 -3.937 1.00 82.62 117 MET A O 1
ATOM 874 N N . ILE A 1 118 ? 4.670 -4.319 -5.252 1.00 86.12 118 ILE A N 1
ATOM 875 C CA . ILE A 1 118 ? 4.203 -5.623 -4.761 1.00 86.12 118 ILE A CA 1
ATOM 876 C C . ILE A 1 118 ? 4.485 -5.752 -3.262 1.00 86.12 118 ILE A C 1
ATOM 878 O O . ILE A 1 118 ? 3.597 -6.163 -2.519 1.00 86.12 118 ILE A O 1
ATOM 882 N N . GLN A 1 119 ? 5.662 -5.317 -2.800 1.00 90.06 119 GLN A N 1
ATOM 883 C CA . GLN A 1 119 ? 6.008 -5.328 -1.376 1.00 90.06 119 GLN A CA 1
ATOM 884 C C . GLN A 1 119 ? 5.105 -4.406 -0.543 1.00 90.06 119 GLN A C 1
ATOM 886 O O . GLN A 1 119 ? 4.627 -4.811 0.517 1.00 90.06 119 GLN A O 1
ATOM 891 N N . ILE A 1 120 ? 4.803 -3.196 -1.027 1.00 88.75 120 ILE A N 1
ATOM 892 C CA . ILE A 1 120 ? 3.890 -2.270 -0.336 1.00 88.75 120 ILE A CA 1
ATOM 893 C C . ILE A 1 120 ? 2.479 -2.866 -0.254 1.00 88.75 120 ILE A C 1
ATOM 895 O O . ILE A 1 120 ? 1.871 -2.873 0.818 1.00 88.75 120 ILE A O 1
ATOM 899 N N . LEU A 1 121 ? 1.959 -3.416 -1.354 1.00 88.88 121 LEU A N 1
ATOM 900 C CA . LEU A 1 121 ? 0.641 -4.051 -1.356 1.00 88.88 121 LEU A CA 1
ATOM 901 C C . LEU A 1 121 ? 0.610 -5.317 -0.484 1.00 88.88 121 LEU A C 1
ATOM 903 O O . LEU A 1 121 ? -0.397 -5.595 0.172 1.00 88.88 121 LEU A O 1
ATOM 907 N N . GLY A 1 122 ? 1.713 -6.064 -0.443 1.00 90.81 122 GLY A N 1
ATOM 908 C CA . GLY A 1 122 ? 1.900 -7.201 0.452 1.00 90.81 122 GLY A CA 1
ATOM 909 C C . GLY A 1 122 ? 1.798 -6.771 1.911 1.00 90.81 122 GLY A C 1
ATOM 910 O O . GLY A 1 122 ? 1.020 -7.351 2.666 1.00 90.81 122 GLY A O 1
ATOM 911 N N . ALA A 1 123 ? 2.488 -5.691 2.288 1.00 91.62 123 ALA A N 1
ATOM 912 C CA . ALA A 1 123 ? 2.406 -5.120 3.628 1.00 91.62 123 ALA A CA 1
ATOM 913 C C . ALA A 1 123 ? 0.969 -4.701 3.986 1.00 91.62 123 ALA A C 1
ATOM 915 O O . ALA A 1 123 ? 0.482 -5.058 5.060 1.00 91.62 123 ALA A O 1
ATOM 916 N N . VAL A 1 124 ? 0.267 -4.012 3.076 1.00 90.94 124 VAL A N 1
ATOM 917 C CA . VAL A 1 124 ? -1.151 -3.632 3.237 1.00 90.94 124 VAL A CA 1
ATOM 918 C C . VAL A 1 124 ? -2.031 -4.866 3.448 1.00 90.94 124 VAL A C 1
ATOM 920 O O . VAL A 1 124 ? -2.850 -4.882 4.363 1.00 90.94 124 VAL A O 1
ATOM 923 N N . SER A 1 125 ? -1.838 -5.918 2.650 1.00 91.81 125 SER A N 1
ATOM 924 C CA . SER A 1 125 ? -2.649 -7.141 2.712 1.00 91.81 125 SER A CA 1
ATOM 925 C C . SER A 1 125 ? -2.415 -7.925 4.008 1.00 91.81 125 SER A C 1
ATOM 927 O O . SER A 1 125 ? -3.367 -8.376 4.645 1.00 91.81 125 SER A O 1
ATOM 929 N N . VAL A 1 126 ? -1.157 -8.049 4.443 1.00 93.75 126 VAL A N 1
ATOM 930 C CA . VAL A 1 126 ? -0.789 -8.738 5.691 1.00 93.75 126 VAL A CA 1
ATOM 931 C C . VAL A 1 126 ? -1.318 -7.982 6.905 1.00 93.75 126 VAL A C 1
ATOM 933 O O . VAL A 1 126 ? -1.947 -8.581 7.780 1.00 93.75 126 VAL A O 1
ATOM 936 N N . TYR A 1 127 ? -1.115 -6.665 6.948 1.00 93.00 127 TYR A N 1
ATOM 937 C CA . TYR A 1 127 ? -1.647 -5.832 8.022 1.00 93.00 127 TYR A CA 1
ATOM 938 C C . TYR A 1 127 ? -3.181 -5.861 8.031 1.00 93.00 127 TYR A C 1
ATOM 940 O O . TYR A 1 127 ? -3.791 -6.001 9.089 1.00 93.00 127 TYR A O 1
ATOM 948 N N . GLY A 1 128 ? -3.815 -5.790 6.857 1.00 90.94 128 GLY A N 1
ATOM 949 C CA . GLY A 1 128 ? -5.260 -5.915 6.716 1.00 90.94 128 GLY A CA 1
ATOM 950 C C . GLY A 1 128 ? -5.771 -7.242 7.270 1.00 90.94 128 GLY A C 1
ATOM 951 O O . GLY A 1 128 ? -6.717 -7.255 8.055 1.00 90.94 128 GLY A O 1
ATOM 952 N N . LEU A 1 129 ? -5.117 -8.356 6.936 1.00 93.06 129 LEU A N 1
ATOM 953 C CA . LEU A 1 129 ? -5.469 -9.675 7.461 1.00 93.06 129 LEU A CA 1
ATOM 954 C C . LEU A 1 129 ? -5.379 -9.722 8.991 1.00 93.06 129 LEU A C 1
ATOM 956 O O . LEU A 1 129 ? -6.316 -10.191 9.636 1.00 93.06 129 LEU A O 1
ATOM 960 N N . TRP A 1 130 ? -4.299 -9.192 9.573 1.00 92.69 130 TRP A N 1
ATOM 961 C CA . TRP A 1 130 ? -4.164 -9.063 11.027 1.00 92.69 130 TRP A CA 1
ATOM 962 C C . TRP A 1 130 ? -5.284 -8.204 11.632 1.00 92.69 130 TRP A C 1
ATOM 964 O O . TRP A 1 130 ? -5.916 -8.600 12.613 1.00 92.69 130 TRP A O 1
ATOM 974 N N . PHE A 1 131 ? -5.591 -7.059 11.023 1.00 89.75 131 PHE A N 1
ATOM 975 C CA . PHE A 1 131 ? -6.636 -6.162 11.502 1.00 89.75 131 PHE A CA 1
ATOM 976 C C . PHE A 1 131 ? -8.015 -6.841 11.508 1.00 89.75 131 PHE A C 1
ATOM 978 O O . PHE A 1 131 ? -8.727 -6.801 12.512 1.00 89.75 131 PHE A O 1
ATOM 985 N N . TRP A 1 132 ? -8.384 -7.521 10.420 1.00 89.12 132 TRP A N 1
ATOM 986 C CA . TRP A 1 132 ? -9.678 -8.198 10.314 1.00 89.12 132 TRP A CA 1
ATOM 987 C C . TRP A 1 132 ? -9.775 -9.462 11.181 1.00 89.12 132 TRP A C 1
ATOM 989 O O . TRP A 1 132 ? -10.859 -9.787 11.681 1.00 89.12 132 TRP A O 1
ATOM 999 N N . ALA A 1 133 ? -8.660 -10.173 11.372 1.00 88.81 133 ALA A N 1
ATOM 1000 C CA . ALA A 1 133 ? -8.606 -11.369 12.205 1.00 88.81 133 ALA A CA 1
ATOM 1001 C C . ALA A 1 133 ? -8.644 -11.027 13.700 1.00 88.81 133 ALA A C 1
ATOM 1003 O O . ALA A 1 133 ? -9.470 -11.584 14.422 1.00 88.81 133 ALA A O 1
ATOM 1004 N N . THR A 1 134 ? -7.791 -10.104 14.152 1.00 86.38 134 THR A N 1
ATOM 1005 C CA . THR A 1 134 ? -7.552 -9.838 15.582 1.00 86.38 134 THR A CA 1
ATOM 1006 C C . THR A 1 134 ? -7.672 -8.371 15.988 1.00 86.38 134 THR A C 1
ATOM 1008 O O . THR A 1 134 ? -7.990 -8.101 17.140 1.00 86.38 134 THR A O 1
ATOM 1011 N N . GLY A 1 135 ? -7.425 -7.420 15.080 1.00 79.25 135 GLY A N 1
ATOM 1012 C CA . GLY A 1 135 ? -7.477 -5.979 15.391 1.00 79.25 135 GLY A CA 1
ATOM 1013 C C . GLY A 1 135 ? -8.889 -5.472 15.708 1.00 79.25 135 GLY A C 1
ATOM 1014 O O . GLY A 1 135 ? -9.077 -4.586 16.541 1.00 79.25 135 GLY A O 1
ATOM 1015 N N . LEU A 1 136 ? -9.903 -6.097 15.112 1.00 76.00 136 LEU A N 1
ATOM 1016 C CA . LEU A 1 136 ? -11.288 -6.035 15.562 1.00 76.00 136 LEU A CA 1
ATOM 1017 C C . LEU A 1 136 ? -11.467 -7.026 16.718 1.00 76.00 136 LEU A C 1
ATOM 1019 O O . LEU A 1 136 ? -11.984 -8.125 16.513 1.00 76.00 136 LEU A O 1
ATOM 1023 N N . GLY A 1 137 ? -11.009 -6.678 17.923 1.00 67.12 137 GLY A N 1
ATOM 1024 C CA . GLY A 1 137 ? -11.335 -7.448 19.132 1.00 67.12 137 GLY A CA 1
ATOM 1025 C C . GLY A 1 137 ? -12.852 -7.610 19.314 1.00 67.12 137 GLY A C 1
ATOM 1026 O O . GLY A 1 137 ? -13.632 -7.071 18.524 1.00 67.12 137 GLY A O 1
ATOM 1027 N N . ASP A 1 138 ? -13.288 -8.337 20.349 1.00 55.72 138 ASP A N 1
ATOM 1028 C CA . ASP A 1 138 ? -14.710 -8.514 20.676 1.00 55.72 138 ASP A CA 1
ATOM 1029 C C . ASP A 1 138 ? -15.373 -7.154 20.945 1.00 55.72 138 ASP A C 1
ATOM 1031 O O . ASP A 1 138 ? -15.531 -6.706 22.079 1.00 55.72 138 ASP A O 1
ATOM 1035 N N . ALA A 1 139 ? -15.804 -6.481 19.879 1.00 52.41 139 ALA A N 1
ATOM 1036 C CA . ALA A 1 139 ? -16.573 -5.243 19.885 1.00 52.41 139 ALA A CA 1
ATOM 1037 C C . ALA A 1 139 ? -18.022 -5.518 20.329 1.00 52.41 139 ALA A C 1
ATOM 1039 O O . ALA A 1 139 ? -18.978 -4.953 19.803 1.00 52.41 139 ALA A O 1
ATOM 1040 N N . GLN A 1 140 ? -18.180 -6.437 21.281 1.00 44.84 140 GLN A N 1
ATOM 1041 C CA . GLN A 1 140 ? -19.429 -6.866 21.883 1.00 44.84 140 GLN A CA 1
ATOM 1042 C C . GLN A 1 140 ? -19.856 -5.916 23.017 1.00 44.84 140 GLN A C 1
ATOM 1044 O O . GLN A 1 140 ? -20.980 -6.011 23.498 1.00 44.84 140 GLN A O 1
ATOM 1049 N N . SER A 1 141 ? -19.002 -4.967 23.424 1.00 46.50 141 SER A N 1
ATOM 1050 C CA . SER A 1 141 ? -19.276 -4.031 24.525 1.00 46.50 141 SER A CA 1
ATOM 1051 C C . SER A 1 141 ? -19.721 -2.624 24.101 1.00 46.50 141 SER A C 1
ATOM 1053 O O . SER A 1 141 ? -20.193 -1.870 24.950 1.00 46.50 141 SER A O 1
ATOM 1055 N N . GLN A 1 142 ? -19.651 -2.248 22.818 1.00 49.12 142 GLN A N 1
ATOM 1056 C CA . GLN A 1 142 ? -20.117 -0.934 22.352 1.00 49.12 142 GLN A CA 1
ATOM 1057 C C . GLN A 1 142 ? -20.909 -1.060 21.047 1.00 49.12 142 GLN A C 1
ATOM 1059 O O . GLN A 1 142 ? -20.353 -1.323 19.985 1.00 49.12 142 GLN A O 1
ATOM 1064 N N . HIS A 1 143 ? -22.216 -0.792 21.126 1.00 50.44 143 HIS A N 1
ATOM 1065 C CA . HIS A 1 143 ? -23.208 -0.716 20.036 1.00 50.44 143 HIS A CA 1
ATOM 1066 C C . HIS A 1 143 ? -22.930 0.382 18.973 1.00 50.44 143 HIS A C 1
ATOM 1068 O O . HIS A 1 143 ? -23.844 0.928 18.355 1.00 50.44 143 HIS A O 1
ATOM 1074 N N . CYS A 1 144 ? -21.663 0.730 18.757 1.00 57.06 144 CYS A N 1
ATOM 1075 C CA . CYS A 1 144 ? -21.236 2.008 18.207 1.00 57.06 144 CYS A CA 1
ATOM 1076 C C . CYS A 1 144 ? -20.067 1.939 17.224 1.00 57.06 144 CYS A C 1
ATOM 1078 O O . CYS A 1 144 ? -19.372 2.928 17.018 1.00 57.06 144 CYS A O 1
ATOM 1080 N N . SER A 1 145 ? -19.854 0.795 16.578 1.00 58.69 145 SER A N 1
ATOM 1081 C CA . SER A 1 145 ? -18.791 0.640 15.581 1.00 58.69 145 SER A CA 1
ATOM 1082 C C . SER A 1 145 ? -19.353 0.766 14.157 1.00 58.69 145 SER A C 1
ATOM 1084 O O . SER A 1 145 ? -19.560 -0.221 13.448 1.00 58.69 145 SER A O 1
ATOM 1086 N N . TYR A 1 146 ? -19.657 2.003 13.750 1.00 62.44 146 TYR A N 1
ATOM 1087 C CA . TYR A 1 146 ? -20.010 2.345 12.368 1.00 62.44 146 TYR A CA 1
ATOM 1088 C C . TYR A 1 146 ? -18.849 3.096 11.720 1.00 62.44 146 TYR A C 1
ATOM 1090 O O . TYR A 1 146 ? -18.309 4.027 12.310 1.00 62.44 146 TYR A O 1
ATOM 1098 N N . VAL A 1 147 ? -18.505 2.740 10.483 1.00 63.62 147 VAL A N 1
ATOM 1099 C CA . VAL A 1 147 ? -17.551 3.512 9.672 1.00 63.62 147 VAL A CA 1
ATOM 1100 C C . VAL A 1 147 ? -18.319 4.366 8.684 1.00 63.62 147 VAL A C 1
ATOM 1102 O O . VAL A 1 147 ? -19.245 3.882 8.030 1.00 63.62 147 VAL A O 1
ATOM 1105 N N . THR A 1 148 ? -17.914 5.628 8.540 1.00 59.59 148 THR A N 1
ATOM 1106 C CA . THR A 1 148 ? -18.358 6.491 7.444 1.00 59.59 148 THR A CA 1
ATOM 1107 C C . THR A 1 148 ? -17.348 6.440 6.301 1.00 59.59 148 THR A C 1
ATOM 1109 O O . THR A 1 148 ? -16.357 7.173 6.276 1.00 59.59 148 THR A O 1
ATOM 1112 N N . LEU A 1 149 ? -17.625 5.603 5.300 1.00 63.81 149 LEU A N 1
ATOM 1113 C CA . LEU A 1 149 ? -16.983 5.706 3.989 1.00 63.81 149 LEU A CA 1
ATOM 1114 C C . LEU A 1 149 ? -17.691 6.822 3.213 1.00 63.81 149 LEU A C 1
ATOM 1116 O O . LEU A 1 149 ? -18.590 6.525 2.439 1.00 63.81 149 LEU A O 1
ATOM 1120 N N . ILE A 1 150 ? -17.346 8.085 3.516 1.00 60.28 150 ILE A N 1
ATOM 1121 C CA . ILE A 1 150 ? -17.822 9.391 2.979 1.00 60.28 150 ILE A CA 1
ATOM 1122 C C . ILE A 1 150 ? -19.347 9.572 2.818 1.00 60.28 150 ILE A C 1
ATOM 1124 O O . ILE A 1 150 ? -19.880 10.560 3.308 1.00 60.28 150 ILE A O 1
ATOM 1128 N N . LEU A 1 151 ? -20.057 8.653 2.170 1.00 54.53 151 LEU A N 1
ATOM 1129 C CA . LEU A 1 151 ? -21.490 8.698 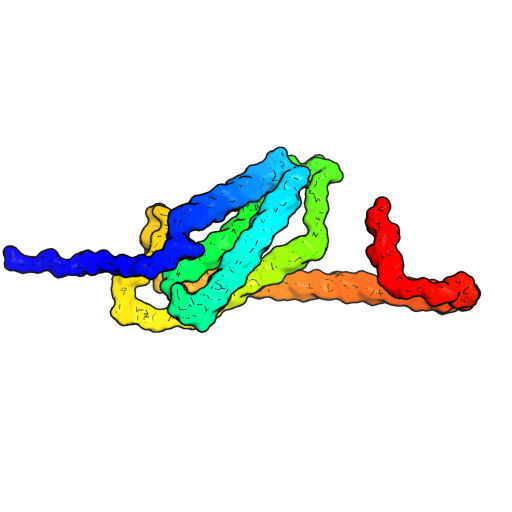1.879 1.00 54.53 151 LEU A CA 1
ATOM 1130 C C . LEU A 1 151 ? -22.295 7.558 2.515 1.00 54.53 151 LEU A C 1
ATOM 1132 O O . LEU A 1 151 ? -23.518 7.644 2.547 1.00 54.53 151 LEU A O 1
ATOM 1136 N N . THR A 1 152 ? -21.658 6.500 3.031 1.00 62.06 152 THR A N 1
ATOM 1137 C CA . THR A 1 152 ? -22.393 5.377 3.641 1.00 62.06 152 THR A CA 1
ATOM 1138 C C . THR A 1 152 ? -21.858 5.027 5.022 1.00 62.06 152 THR A C 1
ATOM 1140 O O . THR A 1 152 ? -20.649 4.908 5.232 1.00 62.06 152 THR A O 1
ATOM 1143 N N . LYS A 1 153 ? -22.787 4.857 5.968 1.00 65.81 153 LYS A N 1
ATOM 1144 C CA . LYS A 1 153 ? -22.532 4.259 7.279 1.00 65.81 153 LYS A CA 1
ATOM 1145 C C . LYS A 1 153 ? -22.702 2.755 7.151 1.00 65.81 153 LYS A C 1
ATOM 1147 O O . LYS A 1 153 ? -23.813 2.293 6.902 1.00 65.81 153 LYS A O 1
ATOM 1152 N N . VAL A 1 154 ? -21.617 2.007 7.312 1.00 70.31 154 VAL A N 1
ATOM 1153 C CA . VAL A 1 154 ? -21.661 0.540 7.299 1.00 70.31 154 VAL A CA 1
ATOM 1154 C C . VAL A 1 154 ? -21.209 0.007 8.650 1.00 70.31 154 VAL A C 1
ATOM 1156 O O . VAL A 1 154 ? -20.306 0.549 9.289 1.00 70.31 154 VAL A O 1
ATOM 1159 N N . GLU A 1 155 ? -21.881 -1.048 9.096 1.00 74.44 155 GLU A N 1
ATOM 1160 C CA . GLU A 1 155 ? -21.536 -1.784 10.305 1.00 74.44 155 GLU A CA 1
ATOM 1161 C C . GLU A 1 155 ? -20.302 -2.656 10.042 1.00 74.44 155 GLU A C 1
ATOM 1163 O O . GLU A 1 155 ? -20.323 -3.545 9.186 1.00 74.44 155 GLU A O 1
ATOM 1168 N N . ILE A 1 156 ? -19.223 -2.405 10.785 1.00 74.88 156 ILE A N 1
ATOM 1169 C CA . ILE A 1 156 ? -17.909 -3.026 10.553 1.00 74.88 156 ILE A CA 1
ATOM 1170 C C . ILE A 1 156 ? -17.970 -4.554 10.679 1.00 74.88 156 ILE A C 1
ATOM 1172 O O . ILE A 1 156 ? -17.328 -5.274 9.916 1.00 74.88 156 ILE A O 1
ATOM 1176 N N . GLN A 1 157 ? -18.785 -5.060 11.607 1.00 77.06 157 GLN A N 1
ATOM 1177 C CA . GLN A 1 157 ? -18.891 -6.493 11.893 1.00 77.06 157 GLN A CA 1
ATOM 1178 C C . GLN A 1 157 ? -19.407 -7.296 10.695 1.00 77.06 157 GLN A C 1
ATOM 1180 O O . GLN A 1 157 ? -18.905 -8.384 10.417 1.00 77.06 157 GLN A O 1
ATOM 1185 N N . LYS A 1 158 ? -20.345 -6.737 9.922 1.00 80.50 158 LYS A N 1
ATOM 1186 C CA . LYS A 1 158 ? -20.867 -7.385 8.708 1.00 80.50 158 LYS A CA 1
ATOM 1187 C C . LYS A 1 158 ? -19.823 -7.470 7.594 1.00 80.50 158 LYS A C 1
ATOM 1189 O O . LYS A 1 158 ? -19.897 -8.365 6.758 1.00 80.50 158 LYS A O 1
ATOM 1194 N N . LEU A 1 159 ? -18.843 -6.565 7.593 1.00 81.19 159 LEU A N 1
ATOM 1195 C CA . LEU A 1 159 ? -17.755 -6.536 6.615 1.00 81.19 159 LEU A CA 1
ATOM 1196 C C . LEU A 1 159 ? -16.563 -7.418 7.006 1.00 81.19 159 LEU A C 1
ATOM 1198 O O . LEU A 1 159 ? -15.730 -7.705 6.150 1.00 81.19 159 LEU A O 1
ATOM 1202 N N . ARG A 1 160 ? -16.487 -7.896 8.253 1.00 85.56 160 ARG A N 1
ATOM 1203 C CA . ARG A 1 160 ? -15.377 -8.730 8.734 1.00 85.56 160 ARG A CA 1
ATOM 1204 C C . ARG A 1 160 ? -15.073 -9.953 7.857 1.00 85.56 160 ARG A C 1
ATOM 1206 O O . ARG A 1 160 ? -13.917 -10.087 7.455 1.00 85.56 160 ARG A O 1
ATOM 1213 N N . PRO A 1 161 ? -16.040 -10.827 7.508 1.00 88.38 161 PRO A N 1
ATOM 1214 C CA . PRO A 1 161 ? -15.738 -11.988 6.670 1.00 88.38 161 PRO A CA 1
ATOM 1215 C C . PRO A 1 161 ? -15.256 -11.578 5.274 1.00 88.38 161 PRO A C 1
ATOM 1217 O O . PRO A 1 161 ? -14.324 -12.180 4.747 1.00 88.38 161 PRO A O 1
ATOM 1220 N N . PHE A 1 162 ? -15.835 -10.517 4.704 1.00 88.12 162 PHE A N 1
ATOM 1221 C CA . PHE A 1 162 ? -15.406 -9.972 3.417 1.00 88.12 162 PHE A CA 1
ATOM 1222 C C . PHE A 1 162 ? -13.953 -9.480 3.473 1.00 88.12 162 PHE A C 1
ATOM 1224 O O . PHE A 1 162 ? -13.149 -9.840 2.616 1.00 88.12 162 PHE A O 1
ATOM 1231 N N . GLY A 1 163 ? -13.591 -8.728 4.517 1.00 87.00 163 GLY A N 1
ATOM 1232 C CA . GLY A 1 163 ? -12.234 -8.227 4.722 1.00 87.00 163 GLY A CA 1
ATOM 1233 C C . GLY A 1 163 ? -11.190 -9.335 4.871 1.00 87.00 163 GLY A C 1
ATOM 1234 O O . GLY A 1 163 ? -10.120 -9.240 4.268 1.00 87.00 163 GLY A O 1
ATOM 1235 N N . ILE A 1 164 ? -11.504 -10.406 5.609 1.00 90.62 164 ILE A N 1
ATOM 1236 C CA . ILE A 1 164 ? -10.618 -11.576 5.738 1.00 90.62 164 ILE A CA 1
ATOM 1237 C C . ILE A 1 164 ? -10.412 -12.230 4.371 1.00 90.62 164 ILE A C 1
ATOM 1239 O O . ILE A 1 164 ? -9.274 -12.383 3.939 1.00 90.62 164 ILE A O 1
ATOM 1243 N N . VAL A 1 165 ? -11.500 -12.560 3.666 1.00 92.69 165 VAL A N 1
ATOM 1244 C CA . VAL A 1 165 ? -11.435 -13.247 2.367 1.00 92.69 165 VAL A CA 1
ATOM 1245 C C . VAL A 1 165 ? -10.619 -12.444 1.354 1.00 92.69 165 VAL A C 1
ATOM 1247 O O . VAL A 1 165 ? -9.703 -12.989 0.741 1.00 92.69 165 VAL A O 1
ATOM 1250 N N . VAL A 1 166 ? -10.903 -11.146 1.209 1.00 89.62 166 VAL A N 1
ATOM 1251 C CA . VAL A 1 166 ? -10.200 -10.279 0.253 1.00 89.62 166 VAL A CA 1
ATOM 1252 C C . VAL A 1 166 ? -8.708 -10.191 0.575 1.00 89.62 166 VAL A C 1
ATOM 1254 O O . VAL A 1 166 ? -7.889 -10.362 -0.323 1.00 89.62 166 VAL A O 1
ATOM 1257 N N . ASN A 1 167 ? -8.328 -9.984 1.840 1.00 90.81 167 ASN A N 1
ATOM 1258 C CA . ASN A 1 167 ? -6.910 -9.886 2.204 1.00 90.81 167 ASN A CA 1
ATOM 1259 C C . ASN A 1 167 ? -6.181 -11.232 2.102 1.00 90.81 167 ASN A C 1
ATOM 1261 O O . ASN A 1 167 ? -5.033 -11.259 1.670 1.00 90.81 167 ASN A O 1
ATOM 1265 N N . THR A 1 168 ? -6.831 -12.356 2.423 1.00 93.31 168 THR A N 1
ATOM 1266 C CA . THR A 1 168 ? -6.243 -13.692 2.232 1.00 93.31 168 THR A CA 1
ATOM 1267 C C . THR A 1 168 ? -5.975 -13.980 0.756 1.00 93.31 168 THR A C 1
ATOM 1269 O O . THR A 1 168 ? -4.884 -14.439 0.418 1.00 93.31 168 THR A O 1
ATOM 1272 N N . ILE A 1 169 ? -6.934 -13.681 -0.126 1.00 92.50 169 ILE A N 1
ATOM 1273 C CA . ILE A 1 169 ? -6.757 -13.846 -1.575 1.00 92.50 169 ILE A CA 1
ATOM 1274 C C . ILE A 1 169 ? -5.618 -12.949 -2.074 1.00 92.50 169 ILE A C 1
ATOM 1276 O O . ILE A 1 169 ? -4.735 -13.434 -2.779 1.00 92.50 169 ILE A O 1
ATOM 1280 N N . SER A 1 170 ? -5.589 -11.676 -1.665 1.00 89.81 170 SER A N 1
ATOM 1281 C CA . SER A 1 170 ? -4.513 -10.744 -2.029 1.00 89.81 170 SER A CA 1
ATOM 1282 C C . SER A 1 170 ? -3.139 -11.248 -1.580 1.00 89.81 170 SER A C 1
ATOM 1284 O O . SER A 1 170 ? -2.226 -11.318 -2.399 1.00 89.81 170 SER A O 1
ATOM 1286 N N . CYS A 1 171 ? -2.992 -11.690 -0.325 1.00 92.88 171 CYS A N 1
ATOM 1287 C CA . CYS A 1 171 ? -1.744 -12.276 0.174 1.00 92.88 171 CYS A CA 1
ATOM 1288 C C . CYS A 1 171 ? -1.296 -13.486 -0.657 1.00 92.88 171 CYS A C 1
ATOM 1290 O O . CYS A 1 171 ? -0.120 -13.589 -1.003 1.00 92.88 171 CYS A O 1
ATOM 1292 N N . ALA A 1 172 ? -2.219 -14.391 -0.999 1.00 94.06 172 ALA A N 1
ATOM 1293 C CA . ALA A 1 172 ? -1.900 -15.575 -1.793 1.00 94.06 172 ALA A CA 1
ATOM 1294 C C . ALA A 1 172 ? -1.411 -15.206 -3.203 1.00 94.06 172 ALA A C 1
ATOM 1296 O O . ALA A 1 172 ? -0.384 -15.714 -3.651 1.00 94.06 172 ALA A O 1
ATOM 1297 N N . LEU A 1 173 ? -2.107 -14.292 -3.887 1.00 91.38 173 LEU A N 1
ATOM 1298 C CA . LEU A 1 173 ? -1.725 -13.835 -5.226 1.00 91.38 173 LEU A CA 1
ATOM 1299 C C . LEU A 1 173 ? -0.358 -13.141 -5.230 1.00 91.38 173 LEU A C 1
ATOM 1301 O O . LEU A 1 173 ? 0.460 -13.400 -6.113 1.00 91.38 173 LEU A O 1
ATOM 1305 N N . LEU A 1 174 ? -0.087 -12.301 -4.229 1.00 91.06 174 LEU A N 1
ATOM 1306 C CA . LEU A 1 174 ? 1.185 -11.584 -4.119 1.00 91.06 174 LEU A CA 1
ATOM 1307 C C . LEU A 1 174 ? 2.345 -12.526 -3.808 1.00 91.06 174 LEU A C 1
ATOM 1309 O O . LEU A 1 174 ? 3.399 -12.399 -4.421 1.00 91.06 174 LEU A O 1
ATOM 1313 N N . ALA A 1 175 ? 2.139 -13.530 -2.952 1.00 92.38 175 ALA A N 1
ATOM 1314 C CA . ALA A 1 175 ? 3.155 -14.543 -2.676 1.00 92.38 175 ALA A CA 1
ATOM 1315 C C . ALA A 1 175 ? 3.526 -15.354 -3.932 1.00 92.38 175 ALA A C 1
ATOM 1317 O O . ALA A 1 175 ? 4.703 -15.659 -4.151 1.00 92.38 175 ALA A O 1
ATOM 1318 N N . VAL A 1 176 ? 2.545 -15.679 -4.785 1.00 93.44 176 VAL A N 1
ATOM 1319 C CA . VAL A 1 176 ? 2.806 -16.325 -6.083 1.00 93.44 176 VAL A CA 1
ATOM 1320 C C . VAL A 1 176 ? 3.590 -15.390 -7.007 1.00 93.44 176 VAL A C 1
ATOM 1322 O O . VAL A 1 176 ? 4.572 -15.824 -7.612 1.00 93.44 176 VAL A O 1
ATOM 1325 N N . ALA A 1 177 ? 3.200 -14.115 -7.091 1.00 88.81 177 ALA A N 1
ATOM 1326 C CA . ALA A 1 177 ? 3.885 -13.124 -7.920 1.00 88.81 177 ALA A CA 1
ATOM 1327 C C . ALA A 1 177 ? 5.348 -12.914 -7.485 1.00 88.81 177 ALA A C 1
ATOM 1329 O O . ALA A 1 177 ? 6.249 -12.974 -8.324 1.00 88.81 177 ALA A O 1
ATOM 1330 N N . ASP A 1 178 ? 5.602 -12.759 -6.183 1.00 89.94 178 ASP A N 1
ATOM 1331 C CA . ASP A 1 178 ? 6.951 -12.637 -5.621 1.00 89.94 178 ASP A CA 1
ATOM 1332 C C . ASP A 1 178 ? 7.792 -13.890 -5.893 1.00 89.94 178 ASP A C 1
ATOM 1334 O O . ASP A 1 178 ? 8.937 -13.790 -6.336 1.00 89.94 178 ASP A O 1
ATOM 1338 N N . SER A 1 179 ? 7.218 -15.083 -5.702 1.00 91.75 179 SER A N 1
ATOM 1339 C CA . SER A 1 179 ? 7.911 -16.351 -5.973 1.00 91.75 179 SER A CA 1
ATOM 1340 C C . SER A 1 179 ? 8.315 -16.475 -7.444 1.00 91.75 179 SER A C 1
ATOM 1342 O O . SER A 1 179 ? 9.423 -16.913 -7.760 1.00 91.75 179 SER A O 1
ATOM 1344 N N . PHE A 1 180 ? 7.436 -16.055 -8.356 1.00 91.38 180 PHE A N 1
ATOM 1345 C CA . PHE A 1 180 ? 7.710 -16.049 -9.789 1.00 91.38 180 PHE A CA 1
ATOM 1346 C C . PHE A 1 180 ? 8.811 -15.048 -10.167 1.00 91.38 180 PHE A C 1
ATOM 1348 O O . PHE A 1 180 ? 9.708 -15.392 -10.941 1.00 91.38 180 PHE A O 1
ATOM 1355 N N . LEU A 1 181 ? 8.785 -13.838 -9.599 1.00 87.00 181 LEU A N 1
ATOM 1356 C CA . LEU A 1 181 ? 9.823 -12.827 -9.815 1.00 87.00 181 LEU A CA 1
ATOM 1357 C C . LEU A 1 181 ? 11.183 -13.299 -9.293 1.00 87.00 181 LEU A C 1
ATOM 1359 O O . LEU A 1 181 ? 12.176 -13.218 -10.018 1.00 87.00 181 LEU A O 1
ATOM 1363 N N . LEU A 1 182 ? 11.230 -13.855 -8.080 1.00 88.44 182 LEU A N 1
ATOM 1364 C CA . LEU A 1 182 ? 12.453 -14.412 -7.499 1.00 88.44 182 LEU A CA 1
ATOM 1365 C C . LEU A 1 182 ? 13.018 -15.543 -8.360 1.00 88.44 182 LEU A C 1
ATOM 1367 O O . LEU A 1 182 ? 14.214 -15.551 -8.654 1.00 88.44 182 LEU A O 1
ATOM 1371 N N . TYR A 1 183 ? 12.164 -16.458 -8.827 1.00 91.94 183 TYR A N 1
ATOM 1372 C CA . TYR A 1 183 ? 12.569 -17.517 -9.750 1.00 91.94 183 TYR A CA 1
ATOM 1373 C C . TYR A 1 183 ? 13.197 -16.951 -11.033 1.00 91.94 183 TYR A C 1
ATOM 1375 O O . TYR A 1 183 ? 14.269 -17.398 -11.448 1.00 91.94 183 TYR A O 1
ATOM 1383 N N . TRP A 1 184 ? 12.572 -15.939 -11.642 1.00 88.88 184 TRP A N 1
ATOM 1384 C CA . TRP A 1 184 ? 13.088 -15.287 -12.847 1.00 88.88 184 TRP A CA 1
ATOM 1385 C C . TRP A 1 184 ? 14.433 -14.599 -12.625 1.00 88.88 184 TRP A C 1
ATOM 1387 O O . TRP A 1 184 ? 15.338 -14.744 -13.451 1.00 88.88 184 TRP A O 1
ATOM 1397 N N . VAL A 1 185 ? 14.587 -13.886 -11.508 1.00 86.44 185 VAL A N 1
ATOM 1398 C CA . VAL A 1 185 ? 15.843 -13.220 -11.140 1.00 86.44 185 VAL A CA 1
ATOM 1399 C C . VAL A 1 185 ? 16.952 -14.250 -10.942 1.00 86.44 185 VAL A C 1
ATOM 1401 O O . VAL A 1 185 ? 18.018 -14.115 -11.542 1.00 86.44 185 VAL A O 1
ATOM 1404 N N . ILE A 1 186 ? 16.694 -15.319 -10.182 1.00 89.31 186 ILE A N 1
ATOM 1405 C CA . ILE A 1 186 ? 17.664 -16.400 -9.952 1.00 89.31 186 ILE A CA 1
ATOM 1406 C C . ILE A 1 186 ? 18.059 -17.057 -11.275 1.00 89.31 186 ILE A C 1
ATOM 1408 O O . ILE A 1 186 ? 19.246 -17.243 -11.539 1.00 89.31 186 ILE A O 1
ATOM 1412 N N . LYS A 1 187 ? 17.090 -17.360 -12.145 1.00 89.56 187 LYS A N 1
ATOM 1413 C CA . LYS A 1 187 ? 17.354 -17.949 -13.462 1.00 89.56 187 LYS A CA 1
ATOM 1414 C C . LYS A 1 187 ? 18.223 -17.034 -14.329 1.00 89.56 187 LYS A C 1
ATOM 1416 O O . LYS A 1 187 ? 19.164 -17.509 -14.965 1.00 89.56 187 LYS A O 1
ATOM 1421 N N . LYS A 1 188 ? 17.947 -15.726 -14.339 1.00 87.00 188 LYS A N 1
ATOM 1422 C CA . LYS A 1 188 ? 18.741 -14.736 -15.084 1.00 87.00 188 LYS A CA 1
ATOM 1423 C C . LYS A 1 188 ? 20.173 -14.652 -14.547 1.00 87.00 188 LYS A C 1
ATOM 1425 O O . LYS A 1 188 ? 21.115 -14.689 -15.335 1.00 87.00 188 LYS A O 1
ATOM 1430 N N . LEU A 1 189 ? 20.337 -14.608 -13.223 1.00 84.38 189 LEU A N 1
ATOM 1431 C CA . LEU A 1 189 ? 21.649 -14.615 -12.568 1.00 84.38 189 LEU A CA 1
ATOM 1432 C C . LEU A 1 189 ? 22.423 -15.906 -12.855 1.00 84.38 189 LEU A C 1
ATOM 1434 O O . LEU A 1 189 ? 23.623 -15.851 -13.120 1.00 84.38 189 LEU A O 1
ATOM 1438 N N . TRP A 1 190 ? 21.744 -17.054 -12.865 1.00 88.62 190 TRP A N 1
ATOM 1439 C CA . TRP A 1 190 ? 22.356 -18.343 -13.178 1.00 88.62 190 TRP A CA 1
ATOM 1440 C C . TRP A 1 190 ? 22.875 -18.397 -14.619 1.00 88.62 190 TRP A C 1
ATOM 1442 O O . TRP A 1 190 ? 24.018 -18.789 -14.838 1.00 88.62 190 TRP A O 1
ATOM 1452 N N . HIS A 1 191 ? 22.096 -17.927 -15.600 1.00 86.62 191 HIS A N 1
ATOM 1453 C CA . HIS A 1 191 ? 22.549 -17.856 -16.993 1.00 86.62 191 HIS A CA 1
ATOM 1454 C C . HIS A 1 191 ? 23.694 -16.856 -17.202 1.00 86.62 191 HIS A C 1
ATOM 1456 O O . HIS A 1 191 ? 24.643 -17.169 -17.920 1.00 86.62 191 HIS A O 1
ATOM 1462 N N . ALA A 1 192 ? 23.649 -15.686 -16.558 1.00 82.00 192 ALA A N 1
ATOM 1463 C CA . ALA A 1 192 ? 24.737 -14.708 -16.622 1.00 82.00 192 ALA A CA 1
ATOM 1464 C C . ALA A 1 192 ? 26.031 -15.257 -15.996 1.00 82.00 192 ALA A C 1
ATOM 1466 O O . ALA A 1 192 ? 27.115 -15.117 -16.561 1.00 82.00 192 ALA A O 1
ATOM 1467 N N . SER A 1 193 ? 25.916 -15.946 -14.856 1.00 82.94 193 SER A N 1
ATOM 1468 C CA . SER A 1 193 ? 27.038 -16.619 -14.200 1.00 82.94 193 SER A CA 1
ATOM 1469 C C . SER A 1 193 ? 27.612 -17.741 -15.068 1.00 82.94 193 SER A C 1
ATOM 1471 O O . SER A 1 193 ? 28.824 -17.793 -15.263 1.00 82.94 193 SER A O 1
ATOM 1473 N N . ALA A 1 194 ? 26.762 -18.580 -15.669 1.00 79.06 194 ALA A N 1
ATOM 1474 C CA . ALA A 1 194 ? 27.191 -19.632 -16.587 1.00 79.06 194 ALA A CA 1
ATOM 1475 C C . ALA A 1 194 ? 27.911 -19.064 -17.823 1.00 79.06 194 ALA A C 1
ATOM 1477 O O . ALA A 1 194 ? 28.945 -19.598 -18.218 1.00 79.06 194 ALA A O 1
ATOM 1478 N N . GLY A 1 195 ? 27.422 -17.955 -18.389 1.00 74.75 195 GLY A N 1
ATOM 1479 C CA . GLY A 1 195 ? 28.084 -17.246 -19.489 1.00 74.75 195 GLY A CA 1
ATOM 1480 C C . GLY A 1 195 ? 29.461 -16.706 -19.097 1.00 74.75 195 GLY A C 1
ATOM 1481 O O . GLY A 1 195 ? 30.439 -16.946 -19.800 1.00 74.75 195 GLY A O 1
ATOM 1482 N N . ASN A 1 196 ? 29.569 -16.059 -17.933 1.00 73.88 196 ASN A N 1
ATOM 1483 C CA . ASN A 1 196 ? 30.840 -15.537 -17.423 1.00 73.88 196 ASN A CA 1
ATOM 1484 C C . ASN A 1 196 ? 31.855 -16.649 -17.115 1.00 73.88 196 ASN A C 1
ATOM 1486 O O . ASN A 1 196 ? 33.045 -16.487 -17.381 1.00 73.88 196 ASN A O 1
ATOM 1490 N N . VAL A 1 197 ? 31.398 -17.792 -16.591 1.00 69.75 197 VAL A N 1
ATOM 1491 C CA . VAL A 1 197 ? 32.245 -18.973 -16.365 1.00 69.75 197 VAL A CA 1
ATOM 1492 C C . VAL A 1 197 ? 32.702 -19.577 -17.693 1.00 69.75 197 VAL A C 1
ATOM 1494 O O . VAL A 1 197 ? 33.878 -19.900 -17.834 1.00 69.75 197 VAL A O 1
ATOM 1497 N N . LEU A 1 198 ? 31.818 -19.678 -18.690 1.00 67.31 198 LEU A N 1
ATOM 1498 C CA . LEU A 1 198 ? 32.162 -20.192 -20.017 1.00 67.31 198 LEU A CA 1
ATOM 1499 C C . LEU A 1 198 ? 33.198 -19.298 -20.720 1.00 67.31 198 LEU A C 1
ATOM 1501 O O . LEU A 1 198 ? 34.176 -19.806 -21.258 1.00 67.31 198 LEU A O 1
ATOM 1505 N N . VAL A 1 199 ? 33.034 -17.972 -20.658 1.00 69.81 199 VAL A N 1
ATOM 1506 C CA . VAL A 1 199 ? 34.005 -17.000 -21.193 1.00 69.81 199 VAL A CA 1
ATOM 1507 C C . VAL A 1 199 ? 35.344 -17.091 -20.454 1.00 69.81 199 VAL A C 1
ATOM 1509 O O . VAL A 1 199 ? 36.394 -17.087 -21.089 1.00 69.81 199 VAL A O 1
ATOM 1512 N N . ALA A 1 200 ? 35.328 -17.250 -19.127 1.00 63.69 200 ALA A N 1
ATOM 1513 C CA . ALA A 1 200 ? 36.546 -17.425 -18.336 1.00 63.69 200 ALA A CA 1
ATOM 1514 C C . ALA A 1 200 ? 37.281 -18.751 -18.619 1.00 63.69 200 ALA A C 1
ATOM 1516 O O . ALA A 1 200 ? 38.496 -18.813 -18.438 1.00 63.69 200 ALA A O 1
ATOM 1517 N N . LEU A 1 201 ? 36.566 -19.799 -19.044 1.00 66.12 201 LEU A N 1
ATOM 1518 C CA . LEU A 1 201 ? 37.148 -21.082 -19.451 1.00 66.12 201 LEU A CA 1
ATOM 1519 C C . LEU A 1 201 ? 37.661 -21.067 -20.899 1.00 66.12 201 LEU A C 1
ATOM 1521 O O . LEU A 1 201 ? 38.644 -21.742 -21.195 1.00 66.12 201 LEU A O 1
ATOM 1525 N N . LEU A 1 202 ? 37.012 -20.310 -21.790 1.00 72.19 202 LEU A N 1
ATOM 1526 C CA . LEU A 1 202 ? 37.373 -20.226 -23.208 1.00 72.19 202 LEU A CA 1
ATOM 1527 C C . LEU A 1 202 ? 38.499 -19.220 -23.499 1.00 72.19 202 LEU A C 1
ATOM 1529 O O . LEU A 1 202 ? 39.211 -19.406 -24.482 1.00 72.19 202 LEU A O 1
ATOM 1533 N N . ASP A 1 203 ? 38.704 -18.199 -22.658 1.00 58.97 203 ASP A N 1
ATOM 1534 C CA . ASP A 1 203 ? 39.777 -17.209 -22.843 1.00 58.97 203 ASP A CA 1
ATOM 1535 C C . ASP A 1 203 ? 40.613 -16.976 -21.561 1.00 58.97 203 ASP A C 1
ATOM 1537 O O . ASP A 1 203 ? 40.445 -15.977 -20.848 1.00 58.97 203 ASP A O 1
ATOM 1541 N N . PRO A 1 204 ? 41.568 -17.876 -21.253 1.00 56.75 204 PRO A N 1
ATOM 1542 C CA . PRO A 1 204 ? 42.514 -17.674 -20.161 1.00 56.75 204 PRO A CA 1
ATOM 1543 C C . PRO A 1 204 ? 43.482 -16.497 -20.400 1.00 56.75 204 PRO A C 1
ATOM 1545 O O . PRO A 1 204 ? 44.099 -16.024 -19.443 1.00 56.75 204 PRO A O 1
ATOM 1548 N N . GLN A 1 205 ? 43.624 -15.994 -21.637 1.00 56.25 205 GLN A N 1
ATOM 1549 C CA . GLN A 1 205 ? 44.544 -14.896 -21.960 1.00 56.25 205 GLN A CA 1
ATOM 1550 C C . GLN A 1 205 ? 44.006 -13.513 -21.566 1.00 56.25 205 GLN A C 1
ATOM 1552 O O . GLN A 1 205 ? 44.807 -12.610 -21.306 1.00 56.25 205 GLN A O 1
ATOM 1557 N N . GLN A 1 206 ? 42.688 -13.325 -21.439 1.00 54.06 206 GLN A N 1
ATOM 1558 C CA . GLN A 1 206 ? 42.129 -12.040 -20.995 1.00 54.06 206 GLN A CA 1
ATOM 1559 C C . GLN A 1 206 ? 42.360 -11.723 -19.510 1.00 54.06 206 GLN A C 1
ATOM 1561 O O . GLN A 1 206 ? 42.446 -10.542 -19.157 1.00 54.06 206 GLN A O 1
ATOM 1566 N N . ARG A 1 207 ? 42.540 -12.736 -18.646 1.00 48.66 207 ARG A N 1
ATOM 1567 C CA . ARG A 1 207 ? 42.866 -12.531 -17.217 1.00 48.66 207 ARG A CA 1
ATOM 1568 C C . ARG A 1 207 ? 44.193 -11.807 -16.998 1.00 48.66 207 ARG A C 1
ATOM 1570 O O . ARG A 1 207 ? 44.336 -11.113 -16.003 1.00 48.66 207 ARG A O 1
ATOM 1577 N N . LEU A 1 208 ? 45.143 -11.933 -17.924 1.00 52.12 208 LEU A N 1
ATOM 1578 C CA . LEU A 1 208 ? 46.437 -11.250 -17.828 1.00 52.12 208 LEU A CA 1
ATOM 1579 C C . LEU A 1 208 ? 46.390 -9.802 -18.339 1.00 52.12 208 LEU A C 1
ATOM 1581 O O . LEU A 1 208 ? 47.320 -9.043 -18.080 1.00 52.12 208 LEU A O 1
ATOM 1585 N N . ARG A 1 209 ? 45.326 -9.402 -19.055 1.00 51.00 209 ARG A N 1
ATOM 1586 C CA . ARG A 1 209 ? 45.197 -8.054 -19.636 1.00 51.00 209 ARG A CA 1
ATOM 1587 C C . ARG A 1 209 ? 44.278 -7.124 -18.830 1.00 51.00 209 ARG A C 1
ATOM 1589 O O . ARG A 1 209 ? 44.482 -5.916 -18.864 1.00 51.00 209 ARG A O 1
ATOM 1596 N N . ARG A 1 210 ? 43.309 -7.663 -18.078 1.00 52.75 210 ARG A N 1
ATOM 1597 C CA . ARG A 1 210 ? 42.516 -6.910 -17.087 1.00 52.75 210 ARG A CA 1
ATOM 1598 C C . ARG A 1 210 ? 43.129 -7.077 -15.699 1.00 52.75 210 ARG A C 1
ATOM 1600 O O . ARG A 1 210 ? 42.662 -7.892 -14.912 1.00 52.75 210 ARG A O 1
ATOM 1607 N N . GLY A 1 211 ? 44.176 -6.312 -15.404 1.00 51.62 211 GLY A N 1
ATOM 1608 C CA . GLY A 1 211 ? 44.535 -6.054 -14.011 1.00 51.62 211 GLY A CA 1
ATOM 1609 C C . GLY A 1 211 ? 43.339 -5.416 -13.299 1.00 51.62 211 GLY A C 1
ATOM 1610 O O . GLY A 1 211 ? 42.820 -4.411 -13.777 1.00 51.62 211 GLY A O 1
ATOM 1611 N N . ASP A 1 212 ? 42.867 -6.071 -12.239 1.00 58.12 212 ASP A N 1
ATOM 1612 C CA . ASP A 1 212 ? 41.980 -5.585 -11.176 1.00 58.12 212 ASP A CA 1
ATOM 1613 C C . ASP A 1 212 ? 41.167 -4.315 -11.479 1.00 58.12 212 ASP A C 1
ATOM 1615 O O . ASP A 1 212 ? 41.490 -3.215 -11.030 1.00 58.12 212 ASP A O 1
ATOM 1619 N N . LEU A 1 213 ? 40.044 -4.474 -12.184 1.00 56.53 213 LEU A N 1
ATOM 1620 C CA . LEU A 1 213 ? 38.968 -3.483 -12.147 1.00 56.53 213 LEU A CA 1
ATOM 1621 C C . LEU A 1 213 ? 37.846 -4.013 -11.244 1.00 56.53 213 LEU A C 1
ATOM 1623 O O . LEU A 1 213 ? 37.342 -5.114 -11.480 1.00 56.53 213 LEU A O 1
ATOM 1627 N N . PRO A 1 214 ? 37.467 -3.269 -10.191 1.00 54.34 214 PRO A N 1
ATOM 1628 C CA . PRO A 1 214 ? 36.513 -3.741 -9.200 1.00 54.34 214 PRO A CA 1
ATOM 1629 C C . PRO A 1 214 ? 35.111 -3.914 -9.802 1.00 54.34 214 PRO A C 1
ATOM 1631 O O . PRO A 1 214 ? 34.651 -3.113 -10.617 1.00 54.34 214 PRO A O 1
ATOM 1634 N N . LEU A 1 215 ? 34.426 -4.963 -9.337 1.00 55.94 215 LEU A N 1
ATOM 1635 C CA . LEU A 1 215 ? 33.127 -5.474 -9.808 1.00 55.94 215 LEU A CA 1
ATOM 1636 C C . LEU A 1 215 ? 31.997 -4.430 -9.910 1.00 55.94 215 LEU A C 1
ATOM 1638 O O . LEU A 1 215 ? 31.031 -4.659 -10.629 1.00 55.94 215 LEU A O 1
ATOM 1642 N N . TRP A 1 216 ? 32.108 -3.286 -9.230 1.00 54.56 216 TRP A N 1
ATOM 1643 C CA . TRP A 1 216 ? 31.102 -2.221 -9.260 1.00 54.56 216 TRP A CA 1
ATOM 1644 C C . TRP A 1 216 ? 31.111 -1.385 -10.551 1.00 54.56 216 TRP A C 1
ATOM 1646 O O . TRP A 1 216 ? 30.090 -0.783 -10.865 1.00 54.56 216 TRP A O 1
ATOM 1656 N N . ARG A 1 217 ? 32.203 -1.365 -11.339 1.00 52.97 217 ARG A N 1
ATOM 1657 C CA . ARG A 1 217 ? 32.206 -0.660 -12.642 1.00 52.97 217 ARG A CA 1
ATOM 1658 C C . ARG A 1 217 ? 31.364 -1.356 -13.711 1.00 52.97 217 ARG A C 1
ATOM 1660 O O . ARG A 1 217 ? 30.801 -0.680 -14.555 1.00 52.97 217 ARG A O 1
ATOM 1667 N N . LEU A 1 218 ? 31.207 -2.679 -13.631 1.00 54.28 218 LEU A N 1
ATOM 1668 C CA . LEU A 1 218 ? 30.352 -3.450 -14.547 1.00 54.28 218 LEU A CA 1
ATOM 1669 C C . LEU A 1 218 ? 28.856 -3.112 -14.424 1.00 54.28 218 LEU A C 1
ATOM 1671 O O . LEU A 1 218 ? 28.083 -3.523 -15.275 1.00 54.28 218 LEU A O 1
ATOM 1675 N N . TRP A 1 219 ? 28.449 -2.394 -13.375 1.00 53.28 219 TRP A N 1
ATOM 1676 C CA . TRP A 1 219 ? 27.060 -1.982 -13.154 1.00 53.28 219 TRP A CA 1
ATOM 1677 C C . TRP A 1 219 ? 26.726 -0.581 -13.684 1.00 53.28 219 TRP A C 1
ATOM 1679 O O . TRP A 1 219 ? 25.553 -0.223 -13.707 1.00 53.28 219 TRP A O 1
ATOM 1689 N N . LEU A 1 220 ? 27.727 0.220 -14.066 1.00 50.12 220 LEU A N 1
ATOM 1690 C CA . LEU A 1 220 ? 27.540 1.626 -14.448 1.00 50.12 220 LEU A CA 1
ATOM 1691 C C . LEU A 1 220 ? 27.538 1.863 -15.963 1.00 50.12 220 LEU A C 1
ATOM 1693 O O . LEU A 1 220 ? 26.993 2.870 -16.393 1.00 50.12 220 LEU A O 1
ATOM 1697 N N . ASP A 1 221 ? 28.079 0.937 -16.757 1.00 48.28 221 ASP A N 1
ATOM 1698 C CA . ASP A 1 221 ? 28.223 1.117 -18.212 1.00 48.28 221 ASP A CA 1
ATOM 1699 C C . ASP A 1 221 ? 26.987 0.665 -19.028 1.00 48.28 221 ASP A C 1
ATOM 1701 O O . ASP A 1 221 ? 26.993 0.771 -20.248 1.00 48.28 221 ASP A O 1
ATOM 1705 N N . ASP A 1 222 ? 25.914 0.188 -18.382 1.00 50.88 222 ASP A N 1
ATOM 1706 C CA . ASP A 1 222 ? 24.660 -0.226 -19.051 1.00 50.88 222 ASP A CA 1
ATOM 1707 C C . ASP A 1 222 ? 23.598 0.905 -19.110 1.00 50.88 222 ASP A C 1
ATOM 1709 O O . ASP A 1 222 ? 22.416 0.638 -19.336 1.00 50.88 222 ASP A O 1
ATOM 1713 N N . TYR A 1 223 ? 23.991 2.165 -18.875 1.00 48.28 223 TYR A N 1
ATOM 1714 C CA . TYR A 1 223 ? 23.088 3.328 -18.813 1.00 48.28 223 TYR A CA 1
ATOM 1715 C C . TYR A 1 223 ? 23.538 4.513 -19.692 1.00 48.28 223 TYR A C 1
ATOM 1717 O O . TYR A 1 223 ? 23.437 5.663 -19.270 1.00 48.28 223 TYR A O 1
ATOM 1725 N N . ASP A 1 224 ? 23.981 4.221 -20.917 1.00 37.78 224 ASP A N 1
ATOM 1726 C CA . ASP A 1 224 ? 24.022 5.179 -22.038 1.00 37.78 224 ASP A CA 1
ATOM 1727 C C . ASP A 1 224 ? 23.118 4.701 -23.189 1.00 37.78 224 ASP A C 1
ATOM 1729 O O . ASP A 1 224 ? 23.157 3.490 -23.522 1.00 37.78 224 ASP A O 1
#